Protein AF-A0A2H9LQQ3-F1 (afdb_monomer)

Mean predicted aligned error: 17.39 Å

Nearest PDB structures (foldseek):
  4tzh-assembly2_B  TM=8.386E-01  e=1.097E-04  Leptospira interrogans
  4u06-assembly1_A  TM=8.657E-01  e=8.707E-05  Leptospira interrogans serovar Copenhageni str. Fiocruz L1-130
  7shl-assembly1_L  TM=8.773E-01  e=2.461E-04  Xenopus laevis
  4u08-assembly2_B  TM=7.345E-01  e=8.707E-05  Leptospira interrogans serovar Copenhageni str. Fiocruz L1-130
  4u09-assembly1_A  TM=7.585E-01  e=3.284E-04  Leptospira interrogans serovar Copenhageni str. Fiocruz L1-130

Radius of gyration: 26.23 Å; Cα contacts (8 Å, |Δi|>4): 330; chains: 1; bounding box: 58×34×71 Å

Foldseek 3Di:
DWDKDDLDQQWIWIQDPVLWIFTGGRPDTPDIGNCQPVVLVPPDDDPVVVVPPPDDDRDDPVNVVVVSVLVNCCLPPVDPGSRPLVCLQSSLVSNLVPDDSSVVSNVVSQCVVAPPHDDPVVLVVLVVVVVVLVPDDLVVLPPAAEDANAPNQDCDDDPSVLSNLNHAEYHHAQHAHQADDPSVQSNVNHAYEEPHQYQHADDDPCLQVGNHLAYEHANYNYDPVCVPDCSPVPSPPRYPDHDD

Secondary structure (DSSP, 8-state):
--EEEEEETTEEEEE-TTS-EEEEETTEEEEEESSTTTTTS-TT--HHHHTT-S--PPPPHHHHHHHHHHHHHHHHH----SS-HHHHHHHHHHHTTS-HHHHHHHHHHHHHHHGGG--HHHHHHHHHHHHHHHHS-GGGGTT--EEE-TTS--SS--GGGGG-TT--EEE--S----S--GGGGG-TT--EEE-TTS------GGGGG---SEEE-TT----THHHHSTTTTTTTTT------

Sequence (244 aa):
MGLEFRISDNFKLKLAANNEIHIYAGDRIFRQDKYLLKSVQTDKMNRQALDKSSEMNALTEKEFLEYCSNFKKWYENDDNTQLHKNIRFQLLKELSKYGSHARERFEEEMAVRLGPEYEPAMDYSKNKVLLELLELPDASFAGIKEINLSFMNLSEIPEQIYKLKDLEILKLYNNNLEEIPEKIFELKNLRVLDLGRNKIREIPEIFKNNKLSIVNLEGNPLRLKYFRTKYLKKKSESLKYCSL

Solvent-accessible surface area (backbone atoms only — not comparable to full-atom values): 14165 Å² total; per-residue (Å²): 132,54,58,74,50,76,70,49,99,41,31,35,39,33,39,41,86,86,54,29,40,34,35,29,41,54,96,40,79,74,45,73,40,71,50,63,82,60,60,52,80,42,99,80,66,64,71,78,58,62,78,67,50,95,79,71,79,78,78,51,70,67,60,52,52,54,50,51,50,46,54,40,45,35,74,74,67,71,48,90,52,77,66,48,69,77,54,56,53,58,48,27,58,58,32,32,79,78,41,68,69,37,32,52,52,34,53,48,55,48,45,68,79,40,51,102,77,61,54,69,73,41,51,59,52,46,52,47,54,51,51,51,56,72,70,53,58,81,78,72,37,65,78,44,38,70,49,80,56,49,60,60,66,35,62,66,82,63,73,65,64,68,63,25,62,50,25,30,34,42,34,37,32,44,24,48,26,51,61,68,64,74,62,66,72,69,29,81,48,34,31,35,42,30,44,21,40,22,50,28,37,61,81,57,76,69,63,80,74,54,78,55,71,31,60,40,60,31,70,33,68,53,50,70,71,55,78,76,41,67,81,66,65,76,59,64,90,57,45,77,72,70,76,132

pLDDT: mean 72.84, std 17.06, range [28.75, 94.69]

Structure (mmCIF, N/CA/C/O backbone):
data_AF-A0A2H9LQQ3-F1
#
_entry.id   AF-A0A2H9LQQ3-F1
#
loop_
_atom_site.group_PDB
_atom_site.id
_atom_site.type_symbol
_atom_site.label_atom_id
_atom_site.label_alt_id
_atom_site.label_comp_id
_atom_site.label_asym_id
_atom_site.label_entity_id
_atom_site.label_seq_id
_atom_site.pdbx_PDB_ins_code
_atom_site.Cartn_x
_atom_site.Cartn_y
_atom_site.Cartn_z
_atom_site.occupancy
_atom_site.B_iso_or_equiv
_atom_site.auth_seq_id
_atom_site.auth_comp_id
_atom_site.auth_asym_id
_atom_site.auth_atom_id
_atom_site.pdbx_PDB_model_num
ATOM 1 N N . MET A 1 1 ? 25.857 -4.898 -39.201 1.00 52.91 1 MET A N 1
ATOM 2 C CA . MET A 1 1 ? 26.088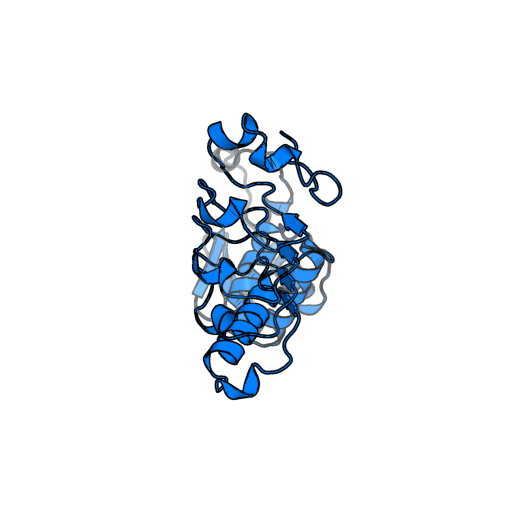 -5.123 -37.756 1.00 52.91 1 MET A CA 1
ATOM 3 C C . MET A 1 1 ? 25.527 -3.927 -37.019 1.00 52.91 1 MET A C 1
ATOM 5 O O . MET A 1 1 ? 25.738 -2.820 -37.485 1.00 52.91 1 MET A O 1
ATOM 9 N N . GLY A 1 2 ? 24.742 -4.149 -35.968 1.00 68.75 2 GLY A N 1
ATOM 10 C CA . GLY A 1 2 ? 24.191 -3.055 -35.166 1.00 68.75 2 GLY A CA 1
ATOM 11 C C . GLY A 1 2 ? 25.190 -2.589 -34.110 1.00 68.75 2 GLY A C 1
ATOM 12 O O . GLY A 1 2 ? 25.940 -3.421 -33.599 1.00 68.75 2 GLY A O 1
ATOM 13 N N . LEU A 1 3 ? 25.195 -1.297 -33.791 1.00 86.06 3 LEU A N 1
ATOM 14 C CA . LEU A 1 3 ? 26.050 -0.731 -32.747 1.00 86.06 3 LEU A CA 1
ATOM 15 C C . LEU A 1 3 ? 25.446 -1.038 -31.368 1.00 86.06 3 LEU A C 1
ATOM 17 O O . LEU A 1 3 ? 24.255 -0.816 -31.168 1.00 86.06 3 LEU A O 1
ATOM 21 N N . GLU A 1 4 ? 26.234 -1.557 -30.425 1.00 91.06 4 GLU A N 1
ATOM 22 C CA . GLU A 1 4 ? 25.803 -1.839 -29.046 1.00 91.06 4 GLU A CA 1
ATOM 23 C C . GLU A 1 4 ? 26.563 -0.941 -28.065 1.00 91.06 4 GLU A C 1
ATOM 25 O O . GLU A 1 4 ? 27.776 -0.773 -28.179 1.00 91.06 4 GLU A O 1
ATOM 30 N N . PHE A 1 5 ? 25.851 -0.392 -27.083 1.00 91.50 5 PHE A N 1
ATOM 31 C CA . PHE A 1 5 ? 26.413 0.385 -25.988 1.00 91.50 5 PHE A CA 1
ATOM 32 C C . PHE A 1 5 ? 25.937 -0.187 -24.653 1.00 91.50 5 PHE A C 1
ATOM 34 O O . PHE A 1 5 ? 24.735 -0.240 -24.378 1.00 91.50 5 PHE A O 1
ATOM 41 N N . ARG A 1 6 ? 26.879 -0.614 -23.809 1.00 92.25 6 ARG A N 1
ATOM 42 C CA . ARG A 1 6 ? 26.588 -1.196 -22.495 1.00 92.25 6 ARG A CA 1
ATOM 43 C C . ARG A 1 6 ? 26.741 -0.145 -21.397 1.00 92.25 6 ARG A C 1
ATOM 45 O O . ARG A 1 6 ? 27.770 0.519 -21.317 1.00 92.25 6 ARG A O 1
ATOM 52 N N . ILE A 1 7 ? 25.713 -0.016 -20.563 1.00 89.44 7 ILE A N 1
ATOM 53 C CA . ILE A 1 7 ? 25.680 0.897 -19.413 1.00 89.44 7 ILE A CA 1
ATOM 54 C C . ILE A 1 7 ? 26.011 0.133 -18.130 1.00 89.44 7 ILE A C 1
ATOM 56 O O . ILE A 1 7 ? 26.823 0.594 -17.338 1.00 89.44 7 ILE A O 1
ATOM 60 N N . SER A 1 8 ? 25.433 -1.054 -17.956 1.00 89.06 8 SER A N 1
ATOM 61 C CA . SER A 1 8 ? 25.770 -2.005 -16.892 1.00 89.06 8 SER A CA 1
ATOM 62 C C . SER A 1 8 ? 25.622 -3.438 -17.406 1.00 89.06 8 SER A C 1
ATOM 64 O O . SER A 1 8 ? 25.198 -3.647 -18.546 1.00 89.06 8 SER A O 1
ATOM 66 N N . ASP A 1 9 ? 25.933 -4.437 -16.580 1.00 88.81 9 ASP A N 1
ATOM 67 C CA . ASP A 1 9 ? 25.782 -5.850 -16.961 1.00 88.81 9 ASP A CA 1
ATOM 68 C C . ASP A 1 9 ? 24.362 -6.199 -17.412 1.00 88.81 9 ASP A C 1
ATOM 70 O O . ASP A 1 9 ? 24.183 -6.987 -18.338 1.00 88.81 9 ASP A O 1
ATOM 74 N N . ASN A 1 10 ? 23.363 -5.540 -16.821 1.00 92.06 10 ASN A N 1
ATOM 75 C CA . ASN A 1 10 ? 21.949 -5.777 -17.090 1.00 92.06 10 ASN A CA 1
ATOM 76 C C . ASN A 1 10 ? 21.271 -4.617 -17.829 1.00 92.06 10 ASN A C 1
ATOM 78 O O . ASN A 1 10 ? 20.049 -4.614 -17.947 1.00 92.06 10 ASN A O 1
ATOM 82 N N . PHE A 1 11 ? 22.017 -3.627 -18.324 1.00 92.94 11 PHE A N 1
ATOM 83 C CA . PHE A 1 11 ? 21.444 -2.482 -19.029 1.00 92.94 11 PHE A CA 1
ATOM 84 C C . PHE A 1 11 ? 22.283 -2.103 -20.248 1.00 92.94 11 PHE A C 1
ATOM 86 O O . PHE A 1 11 ? 23.434 -1.675 -20.130 1.00 92.94 11 PHE A O 1
ATOM 93 N N . LYS A 1 12 ? 21.695 -2.230 -21.441 1.00 93.94 12 LYS A N 1
ATOM 94 C CA . LYS A 1 12 ? 22.357 -1.879 -22.701 1.00 93.94 12 LYS A CA 1
ATOM 95 C C . LYS A 1 12 ? 21.387 -1.370 -23.758 1.00 93.94 12 LYS A C 1
ATOM 97 O O . LYS A 1 12 ? 20.193 -1.669 -23.725 1.00 93.94 12 LYS A O 1
ATOM 102 N N . LEU A 1 13 ? 21.924 -0.624 -24.716 1.00 91.81 13 LEU A N 1
ATOM 103 C CA . LEU A 1 13 ? 21.210 -0.127 -25.883 1.00 91.81 13 LEU A CA 1
ATOM 104 C C . LEU A 1 13 ? 21.854 -0.663 -27.156 1.00 91.81 13 LEU A C 1
ATOM 106 O O . LEU A 1 13 ? 23.069 -0.842 -27.221 1.00 91.81 13 LEU A O 1
ATOM 110 N N . LYS A 1 14 ? 21.044 -0.893 -28.187 1.00 91.25 14 LYS A N 1
ATOM 111 C CA . LYS A 1 14 ? 21.512 -1.351 -29.493 1.00 91.25 14 LYS A CA 1
ATOM 112 C C . LYS A 1 14 ? 20.812 -0.601 -30.618 1.00 91.25 14 LYS A C 1
ATOM 114 O O . LYS A 1 14 ? 19.587 -0.533 -30.628 1.00 91.25 14 LYS A O 1
ATOM 119 N N . LEU A 1 15 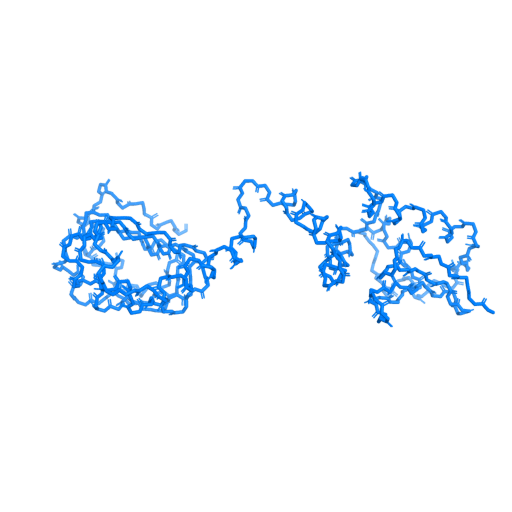? 21.580 -0.088 -31.574 1.00 88.44 15 LEU A N 1
ATOM 120 C CA . LEU A 1 15 ? 21.077 0.423 -32.845 1.00 88.44 15 LEU A CA 1
ATOM 121 C C . LEU A 1 15 ? 21.016 -0.733 -33.844 1.00 88.44 15 LEU A C 1
ATOM 123 O O . LEU A 1 15 ? 22.046 -1.280 -34.244 1.00 88.44 15 LEU A O 1
ATOM 127 N N . ALA A 1 16 ? 19.809 -1.146 -34.211 1.00 85.88 16 ALA A N 1
ATOM 128 C CA . ALA A 1 16 ? 19.582 -2.204 -35.184 1.00 85.88 16 ALA A CA 1
ATOM 129 C C . ALA A 1 16 ? 19.797 -1.707 -36.626 1.00 85.88 16 ALA A C 1
ATOM 131 O O . ALA A 1 16 ? 19.773 -0.513 -36.914 1.00 85.88 16 ALA A O 1
ATOM 132 N N . ALA A 1 17 ? 20.002 -2.641 -37.561 1.00 81.75 17 ALA A N 1
ATOM 133 C CA . ALA A 1 17 ? 20.296 -2.320 -38.964 1.00 81.75 17 ALA A CA 1
ATOM 134 C C . ALA A 1 17 ? 19.141 -1.600 -39.692 1.00 81.75 17 ALA A C 1
ATOM 136 O O . ALA A 1 17 ? 19.365 -0.928 -40.691 1.00 81.75 17 ALA A O 1
ATOM 137 N N . ASN A 1 18 ? 17.915 -1.718 -39.180 1.00 80.38 18 ASN A N 1
ATOM 138 C CA . ASN A 1 18 ? 16.721 -1.008 -39.648 1.00 80.38 18 ASN A CA 1
ATOM 139 C C . ASN A 1 18 ? 16.563 0.394 -39.017 1.00 80.38 18 ASN A C 1
ATOM 141 O O . ASN A 1 18 ? 15.508 1.017 -39.164 1.00 80.38 18 ASN A O 1
ATOM 145 N N . ASN A 1 19 ? 17.604 0.885 -38.333 1.00 78.00 19 ASN A N 1
ATOM 146 C CA . ASN A 1 19 ? 17.641 2.164 -37.629 1.00 78.00 19 ASN A CA 1
ATOM 147 C C . ASN A 1 19 ? 16.682 2.248 -36.421 1.00 78.00 19 ASN A C 1
ATOM 149 O O . ASN A 1 19 ? 16.280 3.340 -36.021 1.00 78.00 19 ASN A O 1
ATOM 153 N N . GLU A 1 20 ? 16.303 1.107 -35.838 1.00 82.50 20 GLU A N 1
ATOM 154 C CA . GLU A 1 20 ? 15.562 1.057 -34.574 1.00 82.50 20 GLU A CA 1
ATOM 155 C C . GLU A 1 20 ? 16.501 1.016 -33.369 1.00 82.50 20 GLU A C 1
ATOM 157 O O . GLU A 1 20 ? 17.538 0.349 -33.385 1.00 82.50 20 GLU A O 1
ATOM 162 N N . ILE A 1 21 ? 16.116 1.710 -32.296 1.00 85.62 21 ILE A N 1
ATOM 163 C CA . ILE A 1 21 ? 16.838 1.677 -31.024 1.00 85.62 21 ILE A CA 1
ATOM 164 C C . ILE A 1 21 ? 16.176 0.653 -30.120 1.00 85.62 21 ILE A C 1
ATOM 166 O O . ILE A 1 21 ? 14.992 0.768 -29.805 1.00 85.62 21 ILE A O 1
ATOM 170 N N . HIS A 1 22 ? 16.948 -0.334 -29.683 1.00 89.38 22 HIS A N 1
ATOM 171 C CA . HIS A 1 22 ? 16.520 -1.365 -28.750 1.00 89.38 22 HIS A CA 1
ATOM 172 C C . HIS A 1 22 ? 17.147 -1.099 -27.382 1.00 89.38 22 HIS A C 1
ATOM 174 O O . HIS A 1 22 ? 18.363 -0.955 -27.268 1.00 89.38 22 HIS A O 1
ATOM 180 N N . ILE A 1 23 ? 16.323 -1.072 -26.342 1.00 89.25 23 ILE A N 1
ATOM 181 C CA . ILE A 1 23 ? 16.725 -0.974 -24.941 1.00 89.25 23 ILE A CA 1
ATOM 182 C C . ILE A 1 23 ? 16.551 -2.345 -24.305 1.00 89.25 23 ILE A C 1
ATOM 184 O O . ILE A 1 23 ? 15.469 -2.929 -24.392 1.00 89.25 23 ILE A O 1
ATOM 188 N N . TYR A 1 24 ? 17.588 -2.830 -23.633 1.00 91.94 24 TYR A N 1
ATOM 189 C CA . TYR A 1 24 ? 17.589 -4.113 -22.943 1.00 91.94 24 TYR A CA 1
ATOM 190 C C . TYR A 1 24 ? 17.647 -3.933 -21.427 1.00 91.94 24 TYR A C 1
ATOM 192 O O . TYR A 1 24 ? 18.409 -3.103 -20.929 1.00 91.94 24 TYR A O 1
ATOM 200 N N . ALA A 1 25 ? 16.871 -4.757 -20.723 1.00 90.69 25 ALA A N 1
ATOM 201 C CA . ALA A 1 25 ? 16.949 -4.963 -19.281 1.00 90.69 25 ALA A CA 1
ATOM 202 C C . ALA A 1 25 ? 17.205 -6.459 -19.027 1.00 90.69 25 ALA A C 1
ATOM 204 O O . ALA A 1 25 ? 16.367 -7.304 -19.357 1.00 90.69 25 ALA A O 1
ATOM 205 N N . GLY A 1 26 ? 18.392 -6.784 -18.515 1.00 90.06 26 GLY A N 1
ATOM 206 C CA . GLY A 1 26 ? 18.962 -8.130 -18.590 1.00 90.06 26 GLY A CA 1
ATOM 207 C C . GLY A 1 26 ? 19.100 -8.580 -20.050 1.00 90.06 26 GLY A C 1
ATOM 208 O O . GLY A 1 26 ? 19.514 -7.808 -20.919 1.00 90.06 26 GLY A O 1
ATOM 209 N N . ASP A 1 27 ? 18.669 -9.808 -20.338 1.00 89.06 27 ASP A N 1
ATOM 210 C CA . ASP A 1 27 ? 18.704 -10.385 -21.691 1.00 89.06 27 ASP A CA 1
ATOM 211 C C . ASP A 1 27 ? 17.459 -10.076 -22.540 1.00 89.06 27 ASP A C 1
ATOM 213 O O . ASP A 1 27 ? 17.362 -10.489 -23.698 1.00 89.06 27 ASP A O 1
ATOM 217 N N . ARG A 1 28 ? 16.478 -9.352 -21.987 1.00 89.19 28 ARG A N 1
ATOM 218 C CA . ARG A 1 28 ? 15.199 -9.077 -22.656 1.00 89.19 28 ARG A CA 1
ATOM 219 C C . ARG A 1 28 ? 15.165 -7.677 -23.251 1.00 89.19 28 ARG A C 1
ATOM 221 O O . ARG A 1 28 ? 15.644 -6.720 -22.646 1.00 89.19 28 ARG A O 1
ATOM 228 N N . ILE A 1 29 ? 14.531 -7.551 -24.418 1.00 88.50 29 ILE A N 1
ATOM 229 C CA . ILE A 1 29 ? 14.198 -6.246 -24.999 1.00 88.50 29 ILE A CA 1
ATOM 230 C C . ILE A 1 29 ? 13.084 -5.634 -24.149 1.00 88.50 29 ILE A C 1
ATOM 232 O O . ILE A 1 29 ? 11.970 -6.148 -24.107 1.00 88.50 29 ILE A O 1
ATOM 236 N N . PHE A 1 30 ? 13.396 -4.532 -23.477 1.00 85.62 30 PHE A N 1
ATOM 237 C CA . PHE A 1 30 ? 12.432 -3.727 -22.736 1.00 85.62 30 PHE A CA 1
ATOM 238 C C . PHE A 1 30 ? 11.603 -2.853 -23.683 1.00 85.62 30 PHE A C 1
ATOM 240 O O . PHE A 1 30 ? 10.386 -2.742 -23.540 1.00 85.62 30 PHE A O 1
ATOM 247 N N . ARG A 1 31 ? 12.260 -2.226 -24.666 1.00 83.31 31 ARG A N 1
ATOM 248 C CA . ARG A 1 31 ? 11.603 -1.392 -25.676 1.00 83.31 31 ARG A CA 1
ATOM 249 C C . ARG A 1 31 ? 12.406 -1.374 -26.966 1.00 83.31 31 ARG A C 1
ATOM 251 O O . ARG A 1 31 ? 13.628 -1.319 -26.921 1.00 83.31 31 ARG A O 1
ATOM 258 N N . GLN A 1 32 ? 11.711 -1.351 -28.093 1.00 84.75 32 GLN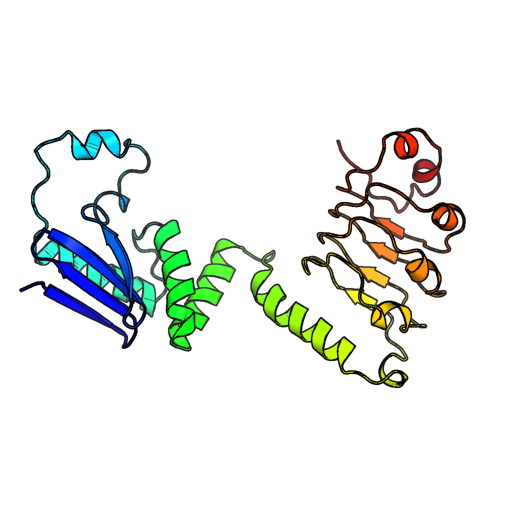 A N 1
ATOM 259 C CA . GLN A 1 32 ? 12.283 -1.072 -29.405 1.00 84.75 32 GLN A CA 1
ATOM 260 C C . GLN A 1 32 ? 11.466 0.037 -30.064 1.00 84.75 32 GLN A C 1
ATOM 262 O O . GLN A 1 32 ? 10.235 -0.014 -30.037 1.00 84.75 32 GLN A O 1
ATOM 267 N N . ASP A 1 33 ? 12.122 1.088 -30.546 1.00 74.75 33 ASP A N 1
ATOM 268 C CA . ASP A 1 33 ? 11.434 2.252 -31.105 1.00 74.75 33 ASP A CA 1
ATOM 269 C C . ASP A 1 33 ? 12.351 3.006 -32.079 1.00 74.75 33 ASP A C 1
ATOM 271 O O . ASP A 1 33 ? 13.502 3.323 -31.762 1.00 74.75 33 ASP A O 1
ATOM 275 N N . LYS A 1 34 ? 11.830 3.303 -33.271 1.00 70.06 34 LYS A N 1
ATOM 276 C CA . LYS A 1 34 ? 12.534 4.036 -34.332 1.00 70.06 34 LYS A CA 1
ATOM 277 C C . LYS A 1 34 ? 12.651 5.536 -34.043 1.00 70.06 34 LYS A C 1
ATOM 279 O O . LYS A 1 34 ? 13.548 6.197 -34.563 1.00 70.06 34 LYS A O 1
ATOM 284 N N . TYR A 1 35 ? 11.763 6.080 -33.208 1.00 63.62 35 TYR A N 1
ATOM 285 C CA . TYR A 1 35 ? 11.617 7.521 -32.965 1.00 63.62 35 TYR A CA 1
ATOM 286 C C . TYR A 1 35 ? 11.842 7.914 -31.509 1.00 63.62 35 TYR A C 1
ATOM 288 O O . TYR A 1 35 ? 11.519 9.039 -31.113 1.00 63.62 35 TYR A O 1
ATOM 296 N N . LEU A 1 36 ? 12.437 7.022 -30.712 1.00 63.38 36 LEU A N 1
ATOM 297 C CA . LEU A 1 36 ? 12.664 7.235 -29.284 1.00 63.38 36 LEU A CA 1
ATOM 298 C C . LEU A 1 36 ? 13.345 8.584 -28.990 1.00 63.38 36 LEU A C 1
ATOM 300 O O . LEU A 1 36 ? 12.968 9.276 -28.048 1.00 63.38 36 LEU A O 1
ATOM 304 N N . LEU A 1 37 ? 14.267 8.989 -29.867 1.00 55.28 37 LEU A N 1
ATOM 305 C CA . LEU A 1 37 ? 15.017 10.244 -29.821 1.00 55.28 37 LEU A CA 1
ATOM 306 C C . LEU A 1 37 ? 14.208 11.508 -30.137 1.00 55.28 37 LEU A C 1
ATOM 308 O O . LEU A 1 37 ? 14.460 12.555 -29.552 1.00 55.28 37 LEU A O 1
ATOM 312 N N . LYS A 1 38 ? 13.222 11.423 -31.036 1.00 54.12 38 LYS A N 1
ATOM 313 C CA . LYS A 1 38 ? 12.419 12.578 -31.483 1.00 54.12 38 LYS A CA 1
ATOM 314 C C . LYS A 1 38 ? 11.141 12.758 -30.657 1.00 54.12 38 LYS A C 1
ATOM 316 O O . LYS A 1 38 ? 10.653 13.877 -30.504 1.00 54.12 38 LYS A O 1
ATOM 321 N N . SER A 1 39 ? 10.645 11.675 -30.049 1.00 47.34 39 SER A N 1
ATOM 322 C CA . SER A 1 39 ? 9.488 11.693 -29.134 1.00 47.34 39 SER A CA 1
ATOM 323 C C . SER A 1 39 ? 9.745 12.430 -27.813 1.00 47.34 39 SER A C 1
ATOM 325 O O . SER A 1 39 ? 8.807 12.844 -27.143 1.00 47.34 39 SER A O 1
ATOM 327 N N . VAL A 1 40 ? 11.014 12.634 -27.456 1.00 45.75 40 VAL A N 1
ATOM 328 C CA . VAL A 1 40 ? 11.440 13.402 -26.279 1.00 45.75 40 VAL A CA 1
ATOM 329 C C . VAL A 1 40 ? 11.206 14.914 -26.441 1.00 45.75 40 VAL A C 1
ATOM 331 O O . VAL A 1 40 ? 10.988 15.600 -25.449 1.00 45.75 40 VAL A O 1
ATOM 334 N N . GLN A 1 41 ? 11.214 15.442 -27.671 1.00 42.47 41 GLN A N 1
ATOM 335 C CA . GLN A 1 41 ? 11.059 16.881 -27.938 1.00 42.47 41 GLN A CA 1
ATOM 336 C C . GLN A 1 41 ? 9.622 17.311 -28.273 1.00 42.47 41 GLN A C 1
ATOM 338 O O . GLN A 1 41 ? 9.361 18.500 -28.436 1.00 42.47 41 GLN A O 1
ATOM 343 N N . THR A 1 42 ? 8.674 16.380 -28.413 1.00 41.03 42 THR A N 1
ATOM 344 C CA . THR A 1 42 ? 7.368 16.672 -29.024 1.00 41.03 42 THR A CA 1
ATOM 345 C C . THR A 1 42 ? 6.191 16.177 -28.185 1.00 41.03 42 THR A C 1
ATOM 347 O O . THR A 1 42 ? 5.477 15.258 -28.568 1.00 41.03 42 THR A O 1
ATOM 350 N N . ASP A 1 43 ? 5.878 16.893 -27.103 1.00 44.62 43 ASP A N 1
ATOM 351 C CA . ASP A 1 43 ? 4.608 16.755 -26.359 1.00 44.62 43 ASP A CA 1
ATOM 352 C C . ASP A 1 43 ? 3.353 17.168 -27.174 1.00 44.62 43 ASP A C 1
ATOM 354 O O . ASP A 1 43 ? 2.262 17.301 -26.623 1.00 44.62 43 ASP A O 1
ATOM 358 N N . LYS A 1 44 ? 3.459 17.405 -28.493 1.00 42.94 44 LYS A N 1
ATOM 359 C CA . LYS A 1 44 ? 2.364 17.987 -29.295 1.00 42.94 44 LYS A CA 1
ATOM 360 C C . LYS A 1 44 ? 2.093 17.396 -30.681 1.00 42.94 44 LYS A C 1
ATOM 362 O O . LYS A 1 44 ? 1.181 17.890 -31.337 1.00 42.94 44 LYS A O 1
ATOM 367 N N . MET A 1 45 ? 2.786 16.355 -31.153 1.00 43.78 45 MET A N 1
ATOM 368 C CA . MET A 1 45 ? 2.473 15.787 -32.478 1.00 43.78 45 MET A CA 1
ATOM 369 C C . MET A 1 45 ? 1.933 14.359 -32.416 1.00 43.78 45 MET A C 1
ATOM 371 O O . MET A 1 45 ? 2.539 13.447 -31.860 1.00 43.78 45 MET A O 1
ATOM 375 N N . ASN A 1 46 ? 0.763 14.186 -33.030 1.00 49.88 46 ASN A N 1
ATOM 376 C CA . ASN A 1 46 ? 0.080 12.916 -33.237 1.00 49.88 46 ASN A CA 1
ATOM 377 C C . ASN A 1 46 ? 1.021 11.916 -33.931 1.00 49.88 46 ASN A C 1
ATOM 379 O O . ASN A 1 46 ? 1.505 12.190 -35.028 1.00 49.88 46 ASN A O 1
ATOM 383 N N . ARG A 1 47 ? 1.245 10.736 -33.334 1.00 48.97 47 ARG A N 1
ATOM 384 C CA . ARG A 1 47 ? 2.145 9.693 -33.878 1.00 48.97 47 ARG A CA 1
ATOM 385 C C . ARG A 1 47 ? 1.812 9.292 -35.324 1.00 48.97 47 ARG A C 1
ATOM 387 O O . ARG A 1 47 ? 2.715 9.011 -36.097 1.00 48.97 47 ARG A O 1
ATOM 394 N N . GLN A 1 48 ? 0.538 9.366 -35.716 1.00 48.50 48 GLN A N 1
ATOM 395 C CA . GLN A 1 48 ? 0.076 9.101 -37.087 1.00 48.50 48 GLN A CA 1
ATOM 396 C C . GLN A 1 48 ? 0.532 10.136 -38.134 1.00 48.50 48 GLN A C 1
ATOM 398 O O . GLN A 1 48 ? 0.477 9.847 -39.327 1.00 48.50 48 GLN A O 1
ATOM 403 N N . ALA A 1 49 ? 0.959 11.335 -37.721 1.00 49.03 49 ALA A N 1
ATOM 404 C CA . ALA A 1 49 ? 1.518 12.344 -38.623 1.00 49.03 49 ALA A CA 1
ATOM 405 C C . ALA A 1 49 ? 3.011 12.098 -38.912 1.00 49.03 49 ALA A C 1
ATOM 407 O O . ALA A 1 49 ? 3.467 12.397 -40.012 1.00 49.03 49 ALA A O 1
ATOM 408 N N . LEU A 1 50 ? 3.745 11.498 -37.962 1.00 50.94 50 LEU A N 1
ATOM 409 C CA . LEU A 1 50 ? 5.173 11.177 -38.102 1.00 50.94 50 LEU A CA 1
ATOM 410 C C . LEU A 1 50 ? 5.429 10.052 -39.118 1.00 50.94 50 LEU A C 1
ATOM 412 O O . LEU A 1 50 ? 6.402 10.113 -39.862 1.00 50.94 50 LEU A O 1
ATOM 416 N N . ASP A 1 51 ? 4.539 9.057 -39.182 1.00 48.00 51 ASP A N 1
ATOM 417 C CA . ASP A 1 51 ? 4.642 7.945 -40.142 1.00 48.00 51 ASP A CA 1
ATOM 418 C C . ASP A 1 51 ? 4.322 8.364 -41.589 1.00 48.00 51 ASP A C 1
ATOM 420 O O . ASP A 1 51 ? 4.701 7.673 -42.533 1.00 48.00 51 ASP A O 1
ATOM 424 N N . LYS A 1 52 ? 3.628 9.496 -41.785 1.00 49.41 52 LYS A N 1
ATOM 425 C CA . LYS A 1 52 ? 3.243 10.002 -43.115 1.00 49.41 52 LYS A CA 1
ATOM 426 C C . LYS A 1 52 ? 4.255 10.973 -43.723 1.00 49.41 52 LYS A C 1
ATOM 428 O O . LYS A 1 52 ? 4.193 11.211 -44.926 1.00 49.41 52 LYS A O 1
ATOM 433 N N . SER A 1 53 ? 5.178 11.532 -42.936 1.00 47.66 53 SER A N 1
ATOM 434 C CA . SER A 1 53 ? 6.256 12.368 -43.469 1.00 47.66 53 SER A CA 1
ATOM 435 C C . SER A 1 53 ? 7.406 11.481 -43.944 1.00 47.66 53 SER A C 1
ATOM 437 O O . SER A 1 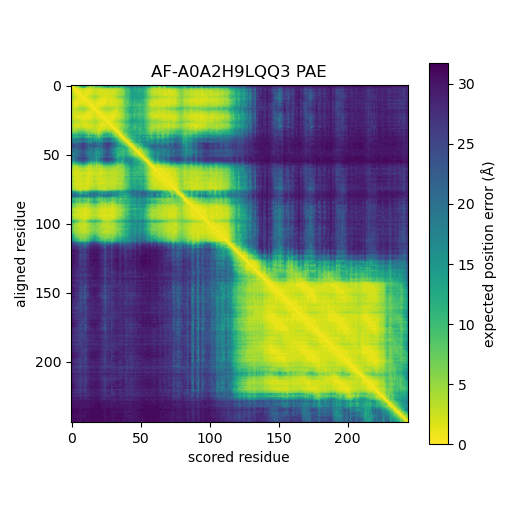53 ? 8.182 10.964 -43.142 1.00 47.66 53 SER A O 1
ATOM 439 N N . SER A 1 54 ? 7.543 11.332 -45.256 1.00 45.59 54 SER A N 1
ATOM 440 C CA . SER A 1 54 ? 8.623 10.618 -45.954 1.00 45.59 54 SER A CA 1
ATOM 441 C C . SER A 1 54 ? 10.029 11.225 -45.775 1.00 45.59 54 SER A C 1
ATOM 443 O O . SER A 1 54 ? 10.961 10.823 -46.462 1.00 45.59 54 SER A O 1
ATOM 445 N N . GLU A 1 55 ? 10.215 12.164 -44.848 1.00 47.50 55 GLU A N 1
ATOM 446 C CA . GLU A 1 55 ? 11.454 12.921 -44.642 1.00 47.50 55 GLU A CA 1
ATOM 447 C C . GLU A 1 55 ? 11.977 12.768 -43.214 1.00 47.50 55 GLU A C 1
ATOM 449 O O . GLU A 1 55 ? 12.155 13.736 -42.475 1.00 47.50 55 GLU A O 1
ATOM 454 N N . MET A 1 56 ? 12.225 11.534 -42.780 1.00 51.78 56 MET A N 1
ATOM 455 C CA . MET A 1 56 ? 12.856 11.322 -41.483 1.00 51.78 56 MET A CA 1
ATOM 456 C C . MET A 1 56 ? 14.195 10.609 -41.659 1.00 51.78 56 MET A C 1
ATOM 458 O O . MET A 1 56 ? 14.255 9.384 -41.716 1.00 51.78 56 MET A O 1
ATOM 462 N N . ASN A 1 57 ? 15.261 11.415 -41.767 1.00 59.34 57 ASN A N 1
ATOM 463 C CA . ASN A 1 57 ? 16.648 10.964 -41.919 1.00 59.34 57 ASN A CA 1
ATOM 464 C C . ASN A 1 57 ? 17.006 9.884 -40.884 1.00 59.34 57 ASN A C 1
ATOM 466 O O . ASN A 1 57 ? 16.618 9.991 -39.713 1.00 59.34 57 ASN A O 1
ATOM 470 N N . ALA A 1 58 ? 17.733 8.857 -41.341 1.00 65.19 58 ALA A N 1
ATOM 471 C CA . ALA A 1 58 ? 18.288 7.806 -40.495 1.00 65.19 58 ALA A CA 1
ATOM 472 C C . ALA A 1 58 ? 19.184 8.411 -39.407 1.00 65.19 58 ALA A C 1
ATOM 474 O O . ALA A 1 58 ? 19.777 9.472 -39.595 1.00 65.19 58 ALA A O 1
ATOM 475 N N . LEU A 1 59 ? 19.253 7.738 -38.263 1.00 69.56 59 LEU A N 1
ATOM 476 C CA . LEU A 1 59 ? 19.982 8.235 -37.115 1.00 69.56 59 LEU A CA 1
ATOM 477 C C . LEU A 1 59 ? 21.477 8.039 -37.354 1.00 69.56 59 LEU A C 1
ATOM 479 O O . LEU A 1 59 ? 21.913 6.943 -37.707 1.00 69.56 59 LEU A O 1
ATOM 483 N N . THR A 1 60 ? 22.270 9.082 -37.156 1.00 78.56 60 THR A N 1
ATOM 484 C CA . THR A 1 60 ? 23.721 8.951 -37.251 1.00 78.56 60 THR A CA 1
ATOM 485 C C . THR A 1 60 ? 24.273 8.214 -36.031 1.00 78.56 60 THR A C 1
ATOM 487 O O . THR A 1 60 ? 23.717 8.252 -34.932 1.00 78.56 60 THR A O 1
ATOM 490 N N . GLU A 1 61 ? 25.420 7.562 -36.209 1.00 79.31 61 GLU A N 1
ATOM 491 C CA . GLU A 1 61 ? 26.132 6.885 -35.120 1.00 79.31 61 GLU A CA 1
ATOM 492 C C . GLU A 1 61 ? 26.465 7.845 -33.966 1.00 79.31 61 GLU A C 1
ATOM 494 O O . GLU A 1 61 ? 26.322 7.506 -32.791 1.00 79.31 61 GLU A O 1
ATOM 499 N N . LYS A 1 62 ? 26.839 9.082 -34.309 1.00 81.38 62 LYS A N 1
ATOM 500 C CA . LYS A 1 62 ? 27.136 10.144 -33.348 1.00 81.38 62 LYS A CA 1
ATOM 501 C C . LYS A 1 62 ? 25.919 10.483 -32.481 1.00 81.38 62 LYS A C 1
ATOM 503 O O . LYS A 1 62 ? 26.051 10.545 -31.262 1.00 81.38 62 LYS A O 1
ATOM 508 N N . GLU A 1 63 ? 24.745 10.648 -33.092 1.00 77.62 63 GLU A N 1
ATOM 509 C CA . GLU A 1 63 ? 23.490 10.908 -32.371 1.00 77.62 63 GLU A CA 1
ATOM 510 C C . GLU A 1 63 ? 23.106 9.731 -31.461 1.00 77.62 63 GLU A C 1
ATOM 512 O O . GLU A 1 63 ? 22.658 9.936 -30.332 1.00 77.62 63 GLU A O 1
ATOM 517 N N . PHE A 1 64 ? 23.324 8.491 -31.912 1.00 82.12 64 PHE A N 1
ATOM 518 C CA . PHE A 1 64 ? 23.087 7.303 -31.087 1.00 82.12 64 PHE A CA 1
ATOM 519 C C . PHE A 1 64 ? 24.008 7.247 -29.859 1.00 82.12 64 PHE A C 1
ATOM 521 O O . PHE A 1 64 ? 23.554 6.945 -28.754 1.00 82.12 64 PHE A O 1
ATOM 528 N N . LEU A 1 65 ? 25.299 7.537 -30.023 1.00 83.25 65 LEU A N 1
ATOM 529 C CA . LEU A 1 65 ? 26.260 7.512 -28.918 1.00 83.25 65 LEU A CA 1
ATOM 530 C C . LEU A 1 65 ? 25.996 8.624 -27.897 1.00 83.25 65 LEU A C 1
ATOM 532 O O . LEU A 1 65 ? 26.065 8.379 -26.691 1.00 83.25 65 LEU A O 1
ATOM 536 N N . GLU A 1 66 ? 25.637 9.822 -28.358 1.00 79.75 66 GLU A N 1
ATOM 537 C CA . GLU A 1 66 ? 25.231 10.926 -27.483 1.00 79.75 66 GLU A CA 1
ATOM 538 C C . GLU A 1 66 ? 24.001 10.546 -26.645 1.00 79.75 66 GLU A C 1
ATOM 540 O O . GLU A 1 66 ? 23.951 10.781 -25.435 1.00 79.75 66 GLU A O 1
ATOM 545 N N . TYR A 1 67 ? 23.051 9.840 -27.254 1.00 78.44 67 TYR A N 1
ATOM 546 C CA . TYR A 1 67 ? 21.882 9.314 -26.560 1.00 78.44 67 TYR A CA 1
ATOM 547 C C . TYR A 1 67 ? 22.219 8.275 -25.492 1.00 78.44 67 TYR A C 1
ATOM 549 O O . TYR A 1 67 ? 21.706 8.331 -24.371 1.00 78.44 67 TYR A O 1
ATOM 557 N N . CYS A 1 68 ? 23.104 7.338 -25.821 1.00 84.00 68 CYS A N 1
ATOM 558 C CA . CYS A 1 68 ? 23.564 6.328 -24.877 1.00 84.00 68 CYS A CA 1
ATOM 559 C C . CYS A 1 68 ? 24.306 6.964 -23.694 1.00 84.00 68 CYS A C 1
ATOM 561 O O . CYS A 1 68 ? 24.108 6.553 -22.552 1.00 84.00 68 CYS A O 1
ATOM 563 N N . SER A 1 69 ? 25.097 8.011 -23.951 1.00 82.81 69 SER A N 1
ATOM 564 C CA . SER A 1 69 ? 25.764 8.802 -22.913 1.00 82.81 69 SER A CA 1
ATOM 565 C C . SER A 1 69 ? 24.758 9.466 -21.966 1.00 82.81 69 SER A C 1
ATOM 567 O O . SER A 1 69 ? 24.929 9.411 -20.750 1.00 82.81 69 SER A O 1
ATOM 569 N N . ASN A 1 70 ? 23.654 10.005 -22.492 1.00 78.00 70 ASN A N 1
ATOM 570 C CA . ASN A 1 70 ? 22.582 10.569 -21.666 1.00 78.00 70 ASN A CA 1
ATOM 571 C C . ASN A 1 70 ? 21.899 9.505 -20.793 1.00 78.00 70 ASN A C 1
ATOM 573 O O . ASN A 1 70 ? 21.684 9.732 -19.605 1.00 78.00 70 ASN A O 1
ATOM 577 N N . PHE A 1 71 ? 21.612 8.324 -21.345 1.00 81.81 71 PHE A N 1
ATOM 578 C CA . PHE A 1 71 ? 21.081 7.204 -20.563 1.00 81.81 71 PHE A CA 1
ATOM 579 C C . PHE A 1 71 ? 22.037 6.739 -19.465 1.00 81.81 71 PHE A C 1
ATOM 581 O O . PHE A 1 71 ? 21.596 6.450 -18.354 1.00 81.81 71 PHE A O 1
ATOM 588 N N . LYS A 1 72 ? 23.336 6.684 -19.768 1.00 85.00 72 LYS A N 1
ATOM 589 C CA . LYS A 1 72 ? 24.369 6.329 -18.797 1.00 85.00 72 LYS A CA 1
ATOM 590 C C . LYS A 1 72 ? 24.416 7.342 -17.652 1.00 85.00 72 LYS A C 1
ATOM 592 O O . LYS A 1 72 ? 24.292 6.949 -16.500 1.00 85.00 72 LYS A O 1
ATOM 597 N N . LYS A 1 73 ? 24.481 8.640 -17.968 1.00 81.38 73 LYS A N 1
ATOM 598 C CA . LYS A 1 73 ? 24.472 9.723 -16.968 1.00 81.38 73 LYS A CA 1
ATOM 599 C C . LYS A 1 73 ? 23.233 9.693 -16.076 1.00 81.38 73 LYS A C 1
ATOM 601 O O . LYS A 1 73 ? 23.359 9.831 -14.865 1.00 81.38 73 LYS A O 1
ATOM 606 N N . TRP A 1 74 ? 22.054 9.479 -16.660 1.00 82.81 74 TRP A N 1
ATOM 607 C CA . TRP A 1 74 ? 20.808 9.331 -15.903 1.00 82.81 74 TRP A CA 1
ATOM 608 C C . TRP A 1 74 ? 20.839 8.130 -14.951 1.00 82.81 74 TRP A C 1
ATOM 610 O O . TRP A 1 74 ? 20.439 8.238 -13.790 1.00 82.81 74 TRP A O 1
ATOM 620 N N . TYR A 1 75 ? 21.313 6.984 -15.437 1.00 83.38 75 TYR A N 1
ATOM 621 C CA . TYR A 1 75 ? 21.383 5.761 -14.646 1.00 83.38 75 TYR A CA 1
ATOM 622 C C . TYR A 1 75 ? 22.405 5.869 -13.503 1.00 83.38 75 TYR A C 1
ATOM 624 O O . TYR A 1 75 ? 22.161 5.342 -12.419 1.00 83.38 75 TYR A O 1
ATOM 632 N N . GLU A 1 76 ? 23.514 6.578 -13.723 1.00 81.31 76 GLU A N 1
ATOM 633 C CA . GLU A 1 76 ? 24.607 6.714 -12.756 1.00 81.31 76 GLU A CA 1
ATOM 634 C C . GLU A 1 76 ? 24.407 7.851 -11.737 1.00 81.31 76 GLU A C 1
ATOM 636 O O . GLU A 1 76 ? 24.703 7.630 -10.571 1.00 81.31 76 GLU A O 1
ATOM 641 N N . ASN A 1 77 ? 23.913 9.035 -12.134 1.00 69.75 77 ASN A N 1
ATOM 642 C CA . ASN A 1 77 ? 24.045 10.266 -11.323 1.00 69.75 77 ASN A CA 1
ATOM 643 C C . ASN A 1 77 ? 22.766 11.124 -11.184 1.00 69.75 77 ASN A C 1
ATOM 645 O O . ASN A 1 77 ? 22.865 12.309 -10.886 1.00 69.75 77 ASN A O 1
ATOM 649 N N . ASP A 1 78 ? 21.579 10.575 -11.455 1.00 62.19 78 ASP A N 1
ATOM 650 C CA . ASP A 1 78 ? 20.287 11.294 -11.393 1.00 62.19 78 ASP A CA 1
ATOM 651 C C . ASP A 1 78 ? 20.215 12.632 -12.127 1.00 62.19 78 ASP A C 1
ATOM 653 O O . ASP A 1 78 ? 19.444 13.530 -11.789 1.00 62.19 78 ASP A O 1
ATOM 657 N N . ASP A 1 79 ? 21.016 12.767 -13.179 1.00 57.78 79 ASP A N 1
ATOM 658 C CA . ASP A 1 79 ? 20.982 13.977 -13.972 1.00 57.78 79 ASP A CA 1
ATOM 659 C C . ASP A 1 79 ? 19.629 14.038 -14.697 1.00 57.78 79 ASP A C 1
ATOM 661 O O . ASP A 1 79 ? 19.150 13.034 -15.250 1.00 57.78 79 ASP A O 1
ATOM 665 N N . ASN A 1 80 ? 18.992 15.212 -14.667 1.00 52.12 80 ASN A N 1
ATOM 666 C CA . ASN A 1 80 ? 17.630 15.476 -15.136 1.00 52.12 80 ASN A CA 1
ATOM 667 C C . ASN A 1 80 ? 17.587 15.524 -16.671 1.00 52.12 80 ASN A C 1
ATOM 669 O O . ASN A 1 80 ? 17.147 16.485 -17.304 1.00 52.12 80 ASN A O 1
ATOM 673 N N . THR A 1 81 ? 18.111 14.465 -17.273 1.00 55.06 81 THR A N 1
ATOM 674 C CA . THR A 1 81 ? 18.301 14.297 -18.698 1.00 55.06 81 THR A CA 1
ATOM 675 C C . THR A 1 81 ? 16.964 14.350 -19.416 1.00 55.06 81 THR A C 1
ATOM 677 O O . THR A 1 81 ? 15.900 14.058 -18.864 1.00 55.06 81 THR A O 1
ATOM 680 N N . GLN A 1 82 ? 17.028 14.678 -20.701 1.00 55.19 82 GLN A N 1
ATOM 681 C CA . GLN A 1 82 ? 15.880 14.784 -21.594 1.00 55.19 82 GLN A CA 1
ATOM 682 C C . GLN A 1 82 ? 15.114 13.454 -21.768 1.00 55.19 82 GLN A C 1
ATOM 684 O O . GLN A 1 82 ? 14.194 13.380 -22.567 1.00 55.19 82 GLN A O 1
ATOM 689 N N . LEU A 1 83 ? 15.428 12.369 -21.051 1.00 62.22 83 LEU A N 1
ATOM 690 C CA . LEU A 1 83 ? 14.690 11.123 -21.213 1.00 62.22 83 LEU A CA 1
ATOM 691 C C . LEU A 1 83 ? 13.223 11.301 -20.805 1.00 62.22 83 LEU A C 1
ATOM 693 O O . LEU A 1 83 ? 12.925 11.835 -19.746 1.00 62.22 83 LEU A O 1
ATOM 697 N N . HIS A 1 84 ? 12.258 10.849 -21.595 1.00 59.28 84 HIS A N 1
ATOM 698 C CA . HIS A 1 84 ? 10.859 11.044 -21.217 1.00 59.28 84 HIS A CA 1
ATOM 699 C C . HIS A 1 84 ? 10.546 10.319 -19.889 1.00 59.28 84 HIS A C 1
ATOM 701 O O . HIS A 1 84 ? 10.872 9.137 -19.730 1.00 59.28 84 HIS A O 1
ATOM 707 N N . LYS A 1 85 ? 9.891 10.998 -18.933 1.00 59.50 85 LYS A N 1
ATOM 708 C CA . LYS A 1 85 ? 9.608 10.465 -17.581 1.00 59.50 85 LYS A CA 1
ATOM 709 C C . LYS A 1 85 ? 8.931 9.085 -17.623 1.00 59.50 85 LYS A C 1
ATOM 711 O O . LYS A 1 85 ? 9.273 8.198 -16.846 1.00 59.50 85 LYS A O 1
ATOM 716 N N . ASN A 1 86 ? 8.029 8.848 -18.572 1.00 55.53 86 ASN A N 1
ATOM 717 C CA . ASN A 1 86 ? 7.353 7.547 -18.709 1.00 55.53 86 ASN A CA 1
ATOM 718 C C . ASN A 1 86 ? 8.294 6.376 -19.056 1.00 55.53 86 ASN A C 1
ATOM 720 O O . ASN A 1 86 ? 7.996 5.243 -18.693 1.00 55.53 86 ASN A O 1
ATOM 724 N N . ILE A 1 87 ? 9.422 6.634 -19.729 1.00 68.88 87 ILE A N 1
ATOM 725 C CA . ILE A 1 87 ? 10.417 5.601 -20.059 1.00 68.88 87 ILE A CA 1
ATOM 726 C C . ILE A 1 87 ? 11.315 5.334 -18.854 1.00 68.88 87 ILE A C 1
ATOM 728 O O . ILE A 1 87 ? 11.478 4.176 -18.483 1.00 68.88 87 ILE A O 1
ATOM 732 N N . ARG A 1 88 ? 11.835 6.400 -18.223 1.00 74.00 88 ARG A N 1
ATOM 733 C CA . ARG A 1 88 ? 12.744 6.327 -17.062 1.00 74.00 88 ARG A CA 1
ATOM 734 C C . ARG A 1 88 ? 12.224 5.378 -15.985 1.00 74.00 88 ARG A C 1
ATOM 736 O O . ARG A 1 88 ? 12.904 4.446 -15.578 1.00 74.00 88 ARG A O 1
ATOM 743 N N . PHE A 1 89 ? 10.974 5.588 -15.590 1.00 72.00 89 PHE A N 1
ATOM 744 C CA . PHE A 1 89 ? 10.347 4.862 -14.493 1.00 72.00 89 PHE A CA 1
ATOM 745 C C . PHE A 1 89 ? 10.151 3.376 -14.763 1.00 72.00 89 PHE A C 1
ATOM 747 O O . PHE A 1 89 ? 10.528 2.536 -13.954 1.00 72.00 89 PHE A O 1
ATOM 754 N N . GLN A 1 90 ? 9.540 3.053 -15.904 1.00 74.06 90 GLN A N 1
ATOM 755 C CA . GLN A 1 90 ? 9.254 1.667 -16.266 1.00 74.06 90 GLN A CA 1
ATOM 756 C C . GLN A 1 90 ? 10.552 0.895 -16.507 1.00 74.06 90 GLN A C 1
ATOM 758 O O . GLN A 1 90 ? 10.643 -0.279 -16.162 1.00 74.06 90 GLN A O 1
ATOM 763 N N . LEU A 1 91 ? 11.576 1.571 -17.033 1.00 82.62 91 LEU A N 1
ATOM 764 C CA . LEU A 1 91 ? 12.889 0.980 -17.225 1.00 82.62 91 LEU A CA 1
ATOM 765 C C . LEU A 1 91 ? 13.603 0.721 -15.891 1.00 82.62 91 LEU A C 1
ATOM 767 O O . LEU A 1 91 ? 14.082 -0.388 -15.691 1.00 82.62 91 LEU A O 1
ATOM 771 N N . LEU A 1 92 ? 13.626 1.684 -14.958 1.00 82.44 92 LEU A N 1
ATOM 772 C CA . LEU A 1 92 ? 14.179 1.472 -13.610 1.00 82.44 92 LEU A CA 1
ATOM 773 C C . LEU A 1 92 ? 13.444 0.355 -12.863 1.00 82.44 92 LEU A C 1
ATOM 775 O O . LEU A 1 92 ? 14.089 -0.503 -12.264 1.00 82.44 92 LEU A O 1
ATOM 779 N N . LYS A 1 93 ? 12.109 0.298 -12.967 1.00 81.12 93 LYS A N 1
ATOM 780 C CA . LYS A 1 93 ? 11.305 -0.790 -12.395 1.00 81.12 93 LYS A CA 1
ATOM 781 C C . LYS A 1 93 ? 11.761 -2.154 -12.910 1.00 81.12 93 LYS A C 1
ATOM 783 O O . LYS A 1 93 ? 11.915 -3.082 -12.121 1.00 81.12 93 LYS A O 1
ATOM 788 N N . GLU A 1 94 ? 11.985 -2.290 -14.214 1.00 84.94 94 GLU A N 1
ATOM 789 C CA . GLU A 1 94 ? 12.440 -3.556 -14.791 1.00 84.94 94 GLU A CA 1
ATOM 790 C C . GLU A 1 94 ? 13.900 -3.869 -14.438 1.00 84.94 94 GLU A C 1
ATOM 792 O O . GLU A 1 94 ? 14.202 -5.002 -14.067 1.00 84.94 94 GLU A O 1
ATOM 797 N N . LEU A 1 95 ? 14.792 -2.875 -14.463 1.00 85.94 95 LEU A N 1
ATOM 798 C CA . LEU A 1 95 ? 16.203 -3.034 -14.095 1.00 85.94 95 LEU A CA 1
ATOM 799 C C . LEU A 1 95 ? 16.406 -3.369 -12.609 1.00 85.94 95 LEU A C 1
ATOM 801 O O . LEU A 1 95 ? 17.326 -4.119 -12.283 1.00 85.94 95 LEU A O 1
ATOM 805 N N . SER A 1 96 ? 15.529 -2.893 -11.717 1.00 84.69 96 SER A N 1
ATOM 806 C CA . SER A 1 96 ? 15.585 -3.173 -10.269 1.00 84.69 96 SER A CA 1
ATOM 807 C C . SER A 1 96 ? 15.535 -4.667 -9.920 1.00 84.69 96 SER A C 1
ATOM 809 O O . SER A 1 96 ? 15.948 -5.067 -8.832 1.00 84.69 96 SER A O 1
ATOM 811 N N . LYS A 1 97 ? 15.074 -5.516 -10.847 1.00 85.00 97 LYS A N 1
ATOM 812 C CA . LYS A 1 97 ? 15.043 -6.976 -10.685 1.00 85.00 97 LYS A CA 1
ATOM 813 C C . LYS A 1 97 ? 16.428 -7.622 -10.763 1.00 85.00 97 LYS A C 1
ATOM 815 O O . LYS A 1 97 ? 16.567 -8.774 -10.364 1.00 85.00 97 LYS A O 1
ATOM 820 N N . TYR A 1 98 ? 17.430 -6.909 -11.280 1.00 84.38 98 TYR A N 1
ATOM 821 C CA . TYR A 1 98 ? 18.721 -7.485 -11.665 1.00 84.38 98 TYR A CA 1
ATOM 822 C C . TYR A 1 98 ? 19.927 -6.917 -10.897 1.00 84.38 98 TYR A C 1
ATOM 824 O O . TYR A 1 98 ? 21.048 -7.362 -11.130 1.00 84.38 98 TYR A O 1
ATOM 832 N N . GLY A 1 99 ? 19.748 -5.946 -9.994 1.00 79.25 99 GLY A N 1
ATOM 833 C CA . GLY A 1 99 ? 20.867 -5.407 -9.213 1.00 79.25 99 GLY A CA 1
ATOM 834 C C . GLY A 1 99 ? 20.485 -4.325 -8.206 1.00 79.25 99 GLY A C 1
ATOM 835 O O . GLY A 1 99 ? 19.475 -3.640 -8.364 1.00 79.25 99 GLY A O 1
ATOM 836 N N . SER A 1 100 ? 21.324 -4.165 -7.178 1.00 72.50 100 SER A N 1
ATOM 837 C CA . SER A 1 100 ? 21.126 -3.202 -6.086 1.00 72.50 100 SER A CA 1
ATOM 838 C C . SER A 1 100 ? 21.129 -1.754 -6.571 1.00 72.50 100 SER A C 1
ATOM 840 O O . SER A 1 100 ? 20.225 -1.014 -6.211 1.00 72.50 100 SER A O 1
ATOM 842 N N . HIS A 1 101 ? 22.056 -1.380 -7.460 1.00 81.19 101 HIS A N 1
ATOM 843 C CA . HIS A 1 101 ? 22.140 -0.017 -8.010 1.00 81.19 101 HIS A CA 1
ATOM 844 C C . HIS A 1 101 ? 20.840 0.415 -8.702 1.00 81.19 101 HIS A C 1
ATOM 846 O O . HIS A 1 101 ? 20.285 1.464 -8.408 1.00 81.19 101 HIS A O 1
ATOM 852 N N . ALA A 1 102 ? 20.296 -0.413 -9.600 1.00 79.94 102 ALA A N 1
ATOM 853 C CA . ALA A 1 102 ? 19.044 -0.090 -10.288 1.00 79.94 102 ALA A CA 1
ATOM 854 C C . ALA A 1 102 ? 17.840 -0.038 -9.335 1.00 79.94 102 ALA A C 1
ATOM 856 O O . ALA A 1 102 ? 16.904 0.721 -9.579 1.00 79.94 102 ALA A O 1
ATOM 857 N N . ARG A 1 103 ? 17.853 -0.856 -8.274 1.00 76.62 103 ARG A N 1
ATOM 858 C CA . ARG A 1 103 ? 16.828 -0.842 -7.227 1.00 76.62 103 ARG A CA 1
ATOM 859 C C . ARG A 1 103 ? 16.887 0.449 -6.411 1.00 76.62 103 ARG A C 1
ATOM 861 O O . ARG A 1 103 ? 15.855 1.092 -6.287 1.00 76.62 103 ARG A O 1
ATOM 868 N N . GLU A 1 104 ? 18.065 0.859 -5.955 1.00 74.19 104 GLU A N 1
ATOM 869 C CA . GLU A 1 104 ? 18.274 2.120 -5.229 1.00 74.19 104 GLU A CA 1
ATOM 870 C C . GLU A 1 104 ? 17.839 3.322 -6.079 1.00 74.19 104 GLU A C 1
ATOM 872 O O . GLU A 1 104 ? 17.008 4.122 -5.662 1.00 74.19 104 GLU A O 1
ATOM 877 N N . ARG A 1 105 ? 18.257 3.368 -7.350 1.00 75.62 105 ARG A N 1
ATOM 878 C CA . ARG A 1 105 ? 17.831 4.414 -8.297 1.00 75.62 105 ARG A CA 1
ATOM 879 C C . ARG A 1 105 ? 16.321 4.403 -8.561 1.00 75.62 105 ARG A C 1
ATOM 881 O O . ARG A 1 105 ? 15.714 5.456 -8.745 1.00 75.62 105 ARG A O 1
ATOM 888 N N . PHE A 1 106 ? 15.691 3.226 -8.600 1.00 76.25 106 PHE A N 1
ATOM 889 C CA . PHE A 1 106 ? 14.233 3.117 -8.709 1.00 76.25 106 PHE A CA 1
ATOM 890 C C . PHE A 1 106 ? 13.536 3.668 -7.460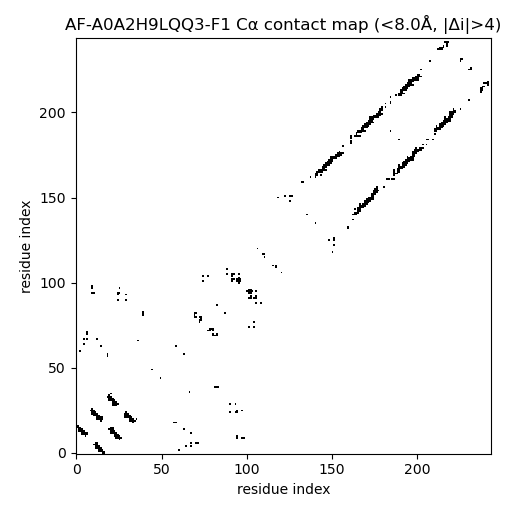 1.00 76.25 106 PHE A C 1
ATOM 892 O O . PHE A 1 106 ? 12.536 4.370 -7.592 1.00 76.25 106 PHE A O 1
ATOM 899 N N . GLU A 1 107 ? 14.065 3.389 -6.270 1.00 65.88 107 GLU A N 1
ATOM 900 C CA . GLU A 1 107 ? 13.562 3.896 -4.990 1.00 65.88 107 GLU A CA 1
ATOM 901 C C . GLU A 1 107 ? 13.716 5.422 -4.876 1.00 65.88 107 GLU A C 1
ATOM 903 O O . GLU A 1 107 ? 12.778 6.098 -4.453 1.00 65.88 107 GLU A O 1
ATOM 908 N N . GLU A 1 108 ? 14.831 5.983 -5.343 1.00 70.31 108 GLU A N 1
ATOM 909 C CA . GLU A 1 108 ? 15.061 7.431 -5.420 1.00 70.31 108 GLU A CA 1
ATOM 910 C C . GLU A 1 108 ? 14.118 8.123 -6.416 1.00 70.31 108 GLU A C 1
ATOM 912 O O . GLU A 1 108 ? 13.445 9.087 -6.057 1.00 70.31 108 GLU A O 1
ATOM 917 N N . GLU A 1 109 ? 13.991 7.617 -7.650 1.00 68.38 109 GLU A N 1
ATOM 918 C CA . GLU A 1 109 ? 13.066 8.169 -8.659 1.00 68.38 109 GLU A CA 1
ATOM 919 C C . GLU A 1 109 ? 11.607 8.081 -8.173 1.00 68.38 109 GLU A C 1
ATOM 921 O O . GLU A 1 109 ? 10.788 8.959 -8.464 1.00 68.38 109 GLU A O 1
ATOM 926 N N . MET A 1 110 ? 11.273 7.039 -7.409 1.00 60.53 110 MET A N 1
ATOM 927 C CA . MET A 1 110 ? 9.992 6.917 -6.717 1.00 60.53 110 MET A CA 1
ATOM 928 C C . MET A 1 110 ? 9.842 7.999 -5.645 1.00 60.53 110 MET A C 1
ATOM 930 O O . MET A 1 110 ? 8.853 8.722 -5.659 1.00 60.53 110 MET A O 1
ATOM 934 N N . ALA A 1 111 ? 10.822 8.179 -4.762 1.00 57.84 111 ALA A N 1
ATOM 935 C CA . ALA A 1 111 ? 10.783 9.222 -3.738 1.00 57.84 111 ALA A CA 1
ATOM 936 C C . ALA A 1 111 ? 10.658 10.635 -4.344 1.00 57.84 111 ALA A C 1
ATOM 938 O O . ALA A 1 111 ? 9.835 11.435 -3.899 1.00 57.84 111 ALA A O 1
ATOM 939 N N . VAL A 1 112 ? 11.406 10.934 -5.411 1.00 60.31 112 VAL A N 1
ATOM 940 C CA . VAL A 1 112 ? 11.405 12.241 -6.093 1.00 60.31 112 VAL A CA 1
ATOM 941 C C . VAL A 1 112 ? 10.075 12.536 -6.770 1.00 60.31 112 VAL A C 1
ATOM 943 O O . VAL A 1 112 ? 9.547 13.642 -6.655 1.00 60.31 112 VAL A O 1
ATOM 946 N N . ARG A 1 113 ? 9.505 11.567 -7.492 1.00 54.53 113 ARG A N 1
ATOM 947 C CA . ARG A 1 113 ? 8.222 11.778 -8.176 1.00 54.53 113 ARG A CA 1
ATOM 948 C C . ARG A 1 113 ? 7.083 12.0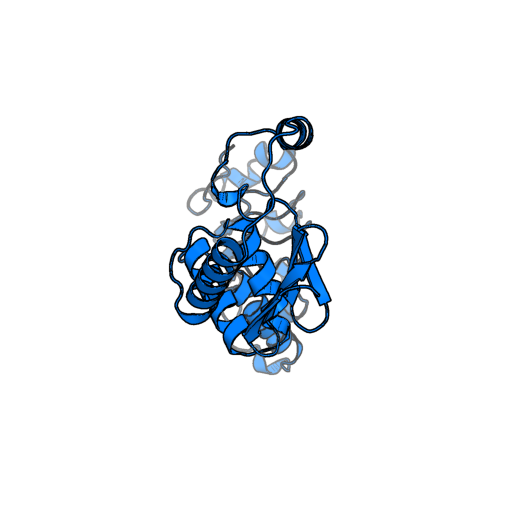46 -7.209 1.00 54.53 113 ARG A C 1
ATOM 950 O O . ARG A 1 113 ? 6.027 12.499 -7.648 1.00 54.53 113 ARG A O 1
ATOM 957 N N . LEU A 1 114 ? 7.250 11.636 -5.958 1.00 47.31 114 LEU A N 1
ATOM 958 C CA . LEU A 1 114 ? 6.111 11.337 -5.122 1.00 47.31 114 LEU A CA 1
ATOM 959 C C . LEU A 1 114 ? 6.192 11.936 -3.713 1.00 47.31 114 LEU A C 1
ATOM 961 O O . LEU A 1 114 ? 5.220 11.849 -2.967 1.00 47.31 114 LEU A O 1
ATOM 965 N N . GLY A 1 115 ? 7.275 12.652 -3.397 1.00 47.69 115 GLY A N 1
ATOM 966 C CA . GLY A 1 115 ? 7.356 13.548 -2.246 1.00 47.69 115 GLY A CA 1
ATOM 967 C C . GLY A 1 115 ? 7.091 12.852 -0.903 1.00 47.69 115 GLY A C 1
ATOM 968 O O . GLY A 1 115 ? 7.063 11.624 -0.833 1.00 47.69 115 GLY A O 1
ATOM 969 N N . PRO A 1 116 ? 6.875 13.609 0.188 1.00 46.06 116 PRO A N 1
ATOM 970 C CA . PRO A 1 116 ? 6.635 13.054 1.529 1.00 46.06 116 PRO A CA 1
ATOM 971 C C . PRO A 1 116 ? 5.349 12.207 1.656 1.00 46.06 116 PRO A C 1
ATOM 973 O O . PRO A 1 116 ? 5.005 11.783 2.755 1.00 46.06 116 PRO A O 1
ATOM 976 N N . GLU A 1 117 ? 4.649 11.942 0.551 1.00 46.31 117 GLU A N 1
ATOM 977 C CA . GLU A 1 117 ? 3.351 11.274 0.497 1.00 46.31 117 GLU A CA 1
ATOM 978 C C . GLU A 1 117 ? 3.377 9.909 -0.222 1.00 46.31 117 GLU A C 1
ATOM 980 O O . GLU A 1 117 ? 2.311 9.417 -0.588 1.00 46.31 117 GLU A O 1
ATOM 985 N N . TYR A 1 118 ? 4.538 9.264 -0.447 1.00 45.03 118 TYR A N 1
ATOM 986 C CA . TYR A 1 118 ? 4.569 8.047 -1.280 1.00 45.03 118 TYR A CA 1
ATOM 987 C C . TYR A 1 118 ? 4.760 6.676 -0.632 1.00 45.03 118 TYR A C 1
ATOM 989 O O . TYR A 1 118 ? 5.592 6.437 0.237 1.00 45.03 118 TYR A O 1
ATOM 997 N N . GLU A 1 119 ? 3.988 5.737 -1.182 1.00 45.69 119 GLU A N 1
ATOM 998 C CA . GLU A 1 119 ? 3.492 4.511 -0.561 1.00 45.69 119 GLU A CA 1
ATOM 999 C C . GLU A 1 119 ? 3.976 3.132 -1.059 1.00 45.69 119 GLU A C 1
ATOM 1001 O O . GLU A 1 119 ? 3.610 2.145 -0.423 1.00 45.69 119 GLU A O 1
ATOM 1006 N N . PRO A 1 120 ? 4.773 2.958 -2.125 1.00 40.50 120 PRO A N 1
ATOM 1007 C CA . PRO A 1 120 ? 5.196 1.615 -2.549 1.00 40.50 120 PRO A CA 1
ATOM 1008 C C . PRO A 1 120 ? 6.422 1.048 -1.820 1.00 40.50 120 PRO A C 1
ATOM 1010 O O . PRO A 1 120 ? 6.520 -0.168 -1.709 1.00 40.50 120 PRO A O 1
ATOM 1013 N N . ALA A 1 121 ? 7.309 1.871 -1.238 1.00 43.69 121 ALA A N 1
ATOM 1014 C CA . ALA A 1 121 ? 8.236 1.388 -0.193 1.00 43.69 121 ALA A CA 1
ATOM 1015 C C . ALA A 1 121 ? 7.454 0.947 1.056 1.00 43.69 121 ALA A C 1
ATOM 1017 O O . ALA A 1 121 ? 7.796 -0.005 1.755 1.00 43.69 121 ALA A O 1
ATOM 1018 N N . MET A 1 122 ? 6.333 1.627 1.265 1.00 41.75 122 MET A N 1
ATOM 1019 C CA . MET A 1 122 ? 5.309 1.249 2.206 1.00 41.75 122 MET A CA 1
ATOM 1020 C C . MET A 1 122 ? 4.646 -0.071 1.780 1.00 41.75 122 MET A C 1
ATOM 1022 O O . MET A 1 122 ? 4.446 -0.860 2.660 1.00 41.75 122 MET A O 1
ATOM 1026 N N . ASP A 1 123 ? 4.396 -0.442 0.519 1.00 43.66 123 ASP A N 1
ATOM 1027 C CA . ASP A 1 123 ? 3.859 -1.788 0.186 1.00 43.66 123 ASP A CA 1
ATOM 1028 C C . ASP A 1 123 ? 4.818 -2.924 0.622 1.00 43.66 123 ASP A C 1
ATOM 1030 O O . ASP A 1 123 ? 4.396 -3.941 1.169 1.00 43.66 123 ASP A O 1
ATOM 1034 N N . TYR A 1 124 ? 6.136 -2.718 0.511 1.00 41.38 124 TYR A N 1
ATOM 1035 C CA . TYR A 1 124 ? 7.137 -3.654 1.045 1.00 41.38 124 TYR A CA 1
ATOM 1036 C C . TYR A 1 124 ? 7.185 -3.669 2.590 1.00 41.38 124 TYR A C 1
ATOM 1038 O O . TYR A 1 124 ? 7.210 -4.744 3.191 1.00 41.38 124 TYR A O 1
ATOM 1046 N N . SER A 1 125 ? 7.142 -2.509 3.264 1.00 45.22 125 SER A N 1
ATOM 1047 C CA . SER A 1 125 ? 7.129 -2.442 4.741 1.00 45.22 125 SER A CA 1
ATOM 1048 C C . SER A 1 125 ? 5.770 -2.806 5.366 1.00 45.22 125 SER A C 1
ATOM 1050 O O . SER A 1 125 ? 5.718 -3.366 6.456 1.00 45.22 125 SER A O 1
ATOM 1052 N N . LYS A 1 126 ? 4.671 -2.551 4.657 1.00 48.34 126 LYS A N 1
ATOM 1053 C CA . LYS A 1 126 ? 3.279 -2.862 4.999 1.00 48.34 126 LYS A CA 1
ATOM 1054 C C . LYS A 1 126 ? 3.054 -4.362 4.948 1.00 48.34 126 LYS A C 1
ATOM 1056 O O . LYS A 1 126 ? 2.554 -4.923 5.918 1.00 48.34 126 LYS A O 1
ATOM 1061 N N . ASN A 1 127 ? 3.487 -5.017 3.866 1.00 51.03 127 ASN A N 1
ATOM 1062 C CA . ASN A 1 127 ? 3.477 -6.475 3.805 1.00 51.03 127 ASN A CA 1
ATOM 1063 C C . ASN A 1 127 ? 4.366 -7.066 4.904 1.00 51.03 127 ASN A C 1
ATOM 1065 O O . ASN A 1 127 ? 3.974 -8.049 5.516 1.00 51.03 127 ASN A O 1
ATOM 1069 N N . LYS A 1 128 ? 5.496 -6.433 5.245 1.00 60.31 128 LYS A N 1
ATOM 1070 C CA . LYS A 1 128 ? 6.330 -6.870 6.372 1.00 60.31 128 LYS A CA 1
ATOM 1071 C C . LYS A 1 128 ? 5.612 -6.784 7.730 1.00 60.31 128 LYS A C 1
ATOM 1073 O O . LYS A 1 128 ? 5.616 -7.775 8.442 1.00 60.31 128 LYS A O 1
ATOM 1078 N N . VAL A 1 129 ? 4.959 -5.668 8.075 1.00 59.44 129 VAL A N 1
ATOM 1079 C CA . VAL A 1 129 ? 4.212 -5.535 9.351 1.00 59.44 129 VAL A CA 1
ATOM 1080 C C . VAL A 1 129 ? 3.034 -6.511 9.419 1.00 59.44 129 VAL A C 1
ATOM 1082 O O . VAL A 1 129 ? 2.775 -7.094 10.470 1.00 59.44 129 VAL A O 1
ATOM 1085 N N . LEU A 1 130 ? 2.330 -6.715 8.301 1.00 61.22 130 LEU A N 1
ATOM 1086 C CA . LEU A 1 130 ? 1.253 -7.698 8.205 1.00 61.22 130 LEU A CA 1
ATOM 1087 C C . LEU A 1 130 ? 1.789 -9.119 8.434 1.00 61.22 130 LEU A C 1
ATOM 1089 O O . LEU A 1 130 ? 1.256 -9.833 9.274 1.00 61.22 130 LEU A O 1
ATOM 1093 N N . LEU A 1 131 ? 2.861 -9.504 7.734 1.00 60.62 131 LEU A N 1
ATOM 1094 C CA . LEU A 1 131 ? 3.511 -10.812 7.871 1.00 60.62 131 LEU A CA 1
ATOM 1095 C C . LEU A 1 131 ? 4.050 -11.032 9.289 1.00 60.62 131 LEU A C 1
ATOM 1097 O O . LEU A 1 131 ? 3.802 -12.084 9.866 1.00 60.62 131 LEU A O 1
ATOM 1101 N N . GLU A 1 132 ? 4.690 -10.025 9.887 1.00 64.62 132 GLU A N 1
ATOM 1102 C CA . GLU A 1 132 ? 5.141 -10.083 11.280 1.00 64.62 132 GLU A CA 1
ATOM 1103 C C . GLU A 1 132 ? 3.955 -10.322 12.227 1.00 64.62 132 GLU A C 1
ATOM 1105 O O . GLU A 1 132 ? 4.003 -11.242 13.035 1.00 64.62 132 GLU A O 1
ATOM 1110 N N . LEU A 1 133 ? 2.845 -9.585 12.093 1.00 64.75 133 LEU A N 1
ATOM 1111 C CA . LEU A 1 133 ? 1.644 -9.798 12.917 1.00 64.75 133 LEU A CA 1
ATOM 1112 C C . LEU A 1 133 ? 1.013 -11.187 12.735 1.00 64.75 133 LEU A C 1
ATOM 1114 O O . LEU A 1 133 ? 0.473 -11.732 13.699 1.00 64.75 133 LEU A O 1
ATOM 1118 N N . LEU A 1 134 ? 1.054 -11.751 11.522 1.00 66.44 134 LEU A N 1
ATOM 1119 C CA . LEU A 1 134 ? 0.551 -13.099 11.232 1.00 66.44 134 LEU A CA 1
ATOM 1120 C C . LEU A 1 134 ? 1.404 -14.195 11.894 1.00 66.44 134 LEU A C 1
ATOM 1122 O O . LEU A 1 134 ? 0.869 -15.257 12.213 1.00 66.44 134 LEU A O 1
ATOM 1126 N N . GLU A 1 135 ? 2.696 -13.939 12.105 1.00 72.75 135 GLU A N 1
ATOM 1127 C CA . GLU A 1 135 ? 3.662 -14.886 12.677 1.00 72.75 135 GLU A CA 1
ATOM 1128 C C . GLU A 1 135 ? 3.812 -14.773 14.206 1.00 72.75 135 GLU A C 1
ATOM 1130 O O . GLU A 1 135 ? 4.398 -15.657 14.838 1.00 72.75 135 GLU A O 1
ATOM 1135 N N . LEU A 1 136 ? 3.272 -13.720 14.830 1.00 68.00 136 LEU A N 1
ATOM 1136 C CA . LEU A 1 136 ? 3.373 -13.517 16.276 1.00 68.00 136 LEU A CA 1
ATOM 1137 C C . LEU A 1 136 ? 2.424 -14.435 17.078 1.00 68.00 136 LEU A C 1
ATOM 1139 O O . LEU A 1 136 ? 1.250 -14.587 16.728 1.00 68.00 136 LEU A O 1
ATOM 1143 N N . PRO A 1 137 ? 2.889 -15.017 18.203 1.00 73.62 137 PRO A N 1
ATOM 1144 C CA . PRO A 1 137 ? 2.026 -15.760 19.114 1.00 73.62 137 PRO A CA 1
ATOM 1145 C C . PRO A 1 137 ? 1.078 -14.819 19.871 1.00 73.62 137 PRO A C 1
ATOM 1147 O O . PRO A 1 137 ? 1.401 -13.660 20.121 1.00 73.62 137 PRO A O 1
ATOM 1150 N N . ASP A 1 138 ? -0.062 -15.341 20.335 1.00 72.75 138 ASP A N 1
ATOM 1151 C CA . ASP A 1 138 ? -1.120 -14.538 20.974 1.00 72.75 138 ASP A CA 1
ATOM 1152 C C . ASP A 1 138 ? -0.636 -13.688 22.168 1.00 72.75 138 ASP A C 1
ATOM 1154 O O . ASP A 1 138 ? -1.138 -12.589 22.403 1.00 72.75 138 ASP A O 1
ATOM 1158 N N . ALA A 1 139 ? 0.371 -14.165 22.907 1.00 71.12 139 ALA A N 1
ATOM 1159 C CA . ALA A 1 139 ? 0.964 -13.440 24.032 1.00 71.12 139 ALA A CA 1
ATOM 1160 C C . ALA A 1 139 ? 1.689 -12.143 23.614 1.00 71.12 139 ALA A C 1
ATOM 1162 O O . ALA A 1 139 ? 1.783 -11.212 24.412 1.00 71.12 139 ALA A O 1
ATOM 1163 N N . SER A 1 140 ? 2.171 -12.058 22.371 1.00 74.25 140 SER A N 1
ATOM 1164 C CA . SER A 1 140 ? 2.886 -10.893 21.833 1.00 74.25 140 SER A CA 1
ATOM 1165 C C . SER A 1 140 ? 1.970 -9.715 21.499 1.00 74.25 140 SER A C 1
ATOM 1167 O O . SER A 1 140 ? 2.455 -8.622 21.225 1.00 74.25 140 SER A O 1
ATOM 1169 N N . PHE A 1 141 ? 0.651 -9.911 21.539 1.00 75.06 141 PHE A N 1
ATOM 1170 C CA . PHE A 1 141 ? -0.334 -8.864 21.268 1.00 75.06 141 PHE A CA 1
ATOM 1171 C C . PHE A 1 141 ? -0.630 -7.960 22.471 1.00 75.06 141 PHE A C 1
ATOM 1173 O O . PHE A 1 141 ? -1.295 -6.932 22.320 1.00 75.06 141 PHE A O 1
ATOM 1180 N N . ALA A 1 142 ? -0.159 -8.334 23.664 1.00 77.38 142 ALA A N 1
ATOM 1181 C CA . ALA A 1 142 ? -0.379 -7.565 24.882 1.00 77.38 142 ALA A CA 1
ATOM 1182 C C . ALA A 1 142 ? 0.278 -6.177 24.794 1.00 77.38 142 ALA A C 1
ATOM 1184 O O . ALA A 1 142 ? 1.439 -6.044 24.407 1.00 77.38 142 ALA A O 1
ATOM 1185 N N . GLY A 1 143 ? -0.462 -5.134 25.177 1.00 81.81 143 GLY A N 1
ATOM 1186 C CA . GLY A 1 143 ? 0.041 -3.758 25.222 1.00 81.81 143 GLY A CA 1
ATOM 1187 C C . GLY A 1 143 ? 0.055 -3.001 23.888 1.00 81.81 143 GLY A C 1
ATOM 1188 O O . GLY A 1 143 ? 0.377 -1.811 23.888 1.00 81.81 143 GLY A O 1
ATOM 1189 N N . ILE A 1 144 ? -0.328 -3.623 22.766 1.00 83.19 144 ILE A N 1
ATOM 1190 C CA . ILE A 1 144 ? -0.466 -2.916 21.484 1.00 83.19 144 ILE A CA 1
ATOM 1191 C C . ILE A 1 144 ? -1.712 -2.025 21.527 1.00 83.19 144 ILE A C 1
ATOM 1193 O O . ILE A 1 144 ? -2.841 -2.510 21.507 1.00 83.19 144 ILE A O 1
ATOM 1197 N N . LYS A 1 145 ? -1.492 -0.707 21.559 1.00 86.56 145 LYS A N 1
ATOM 1198 C CA . LYS A 1 145 ? -2.550 0.314 21.676 1.00 86.56 145 LYS A CA 1
ATOM 1199 C C . LYS A 1 145 ? -2.905 0.998 20.362 1.00 86.56 145 LYS A C 1
ATOM 1201 O O . LYS A 1 145 ? -4.029 1.466 20.207 1.00 86.56 145 LYS A O 1
ATOM 1206 N N . GLU A 1 146 ? -1.979 1.061 19.413 1.00 85.69 146 GLU A N 1
ATOM 1207 C CA . GLU A 1 146 ? -2.202 1.700 18.118 1.00 85.69 146 GLU A CA 1
ATOM 1208 C C . GLU A 1 146 ? -1.664 0.827 16.991 1.00 85.69 146 GLU A C 1
ATOM 1210 O O . GLU A 1 146 ? -0.531 0.353 17.051 1.00 85.69 146 GLU A O 1
ATOM 1215 N N . ILE A 1 147 ? -2.479 0.656 15.950 1.00 82.06 147 ILE A N 1
ATOM 1216 C CA . ILE A 1 147 ? -2.080 0.035 14.693 1.00 82.06 147 ILE A CA 1
ATOM 1217 C C . ILE A 1 147 ? -2.502 0.921 13.522 1.00 82.06 147 ILE A C 1
ATOM 1219 O O . ILE A 1 147 ? -3.636 1.403 13.443 1.00 82.06 147 ILE A O 1
ATOM 1223 N N . ASN A 1 148 ? -1.581 1.084 12.572 1.00 79.75 148 ASN A N 1
ATOM 1224 C CA . ASN A 1 148 ? -1.834 1.751 11.306 1.00 79.75 148 ASN A CA 1
ATOM 1225 C C . ASN A 1 148 ? -1.630 0.784 10.134 1.00 79.75 148 ASN A C 1
ATOM 1227 O O . ASN A 1 148 ? -0.505 0.415 9.815 1.00 79.75 148 ASN A O 1
ATOM 1231 N N . LEU A 1 149 ? -2.738 0.418 9.494 1.00 79.00 149 LEU A N 1
ATOM 1232 C CA . LEU A 1 149 ? -2.829 -0.407 8.289 1.00 79.00 149 LEU A CA 1
ATOM 1233 C C . LEU A 1 149 ? -3.389 0.399 7.104 1.00 79.00 149 LEU A C 1
ATOM 1235 O O . LEU A 1 149 ? -4.043 -0.142 6.212 1.00 79.00 149 LEU A O 1
ATOM 1239 N N . SER A 1 150 ? -3.211 1.719 7.110 1.00 76.62 150 SER A N 1
ATOM 1240 C CA . SER A 1 150 ? -3.686 2.567 6.016 1.00 76.62 150 SER A CA 1
ATOM 1241 C C . SER A 1 150 ? -2.903 2.276 4.734 1.00 76.62 150 SER A C 1
ATOM 1243 O O . SER A 1 150 ? -1.702 2.000 4.782 1.00 76.62 150 SER A O 1
ATOM 1245 N N . PHE A 1 151 ? -3.571 2.378 3.584 1.00 71.62 151 PHE A N 1
ATOM 1246 C CA . PHE A 1 151 ? -2.973 2.248 2.256 1.00 71.62 151 PHE A CA 1
ATOM 1247 C C . PHE A 1 151 ? -2.339 0.876 1.980 1.00 71.62 151 PHE A C 1
ATOM 1249 O O . PHE A 1 151 ? -1.354 0.766 1.251 1.00 71.62 151 PHE A O 1
ATOM 1256 N N . MET A 1 152 ? -2.876 -0.178 2.586 1.00 70.75 152 MET A N 1
ATOM 1257 C CA . MET A 1 152 ? -2.387 -1.556 2.473 1.00 70.75 152 MET A CA 1
ATOM 1258 C C . MET A 1 152 ? -3.113 -2.377 1.401 1.00 70.75 152 MET A C 1
ATOM 1260 O O . MET A 1 152 ? -2.938 -3.589 1.332 1.00 70.75 152 MET A O 1
ATOM 1264 N N . ASN A 1 153 ? -3.950 -1.745 0.572 1.00 75.88 153 ASN A N 1
ATOM 1265 C CA . ASN A 1 153 ? -4.798 -2.421 -0.414 1.00 75.88 153 ASN A CA 1
ATOM 1266 C C . ASN A 1 153 ? -5.695 -3.529 0.176 1.00 75.88 153 ASN A C 1
ATOM 1268 O O . ASN A 1 153 ? -6.190 -4.368 -0.578 1.00 75.88 153 ASN A O 1
ATOM 1272 N N . LEU A 1 154 ? -5.953 -3.511 1.487 1.00 80.00 154 LEU A N 1
ATOM 1273 C CA . LEU A 1 154 ? -6.684 -4.564 2.190 1.00 80.00 154 LEU A CA 1
ATOM 1274 C C . LEU A 1 154 ? -8.114 -4.681 1.668 1.00 80.00 154 LEU A C 1
ATOM 1276 O O . LEU A 1 154 ? -8.860 -3.704 1.688 1.00 80.00 154 LEU A O 1
ATOM 1280 N N . SER A 1 155 ? -8.502 -5.877 1.233 1.00 87.56 155 SER A N 1
ATOM 1281 C CA . SER A 1 155 ? -9.905 -6.227 0.977 1.00 87.56 155 SER A CA 1
ATOM 1282 C C . SER A 1 155 ? -10.637 -6.649 2.252 1.00 87.56 155 SER A C 1
ATOM 1284 O O . SER A 1 155 ? -11.854 -6.518 2.326 1.00 87.56 155 SER A O 1
ATOM 1286 N N . GLU A 1 156 ? -9.894 -7.094 3.268 1.00 89.88 156 GLU A N 1
ATOM 1287 C CA . GLU A 1 156 ? -10.397 -7.513 4.576 1.00 89.88 156 GLU A CA 1
ATOM 1288 C C . GLU A 1 156 ? -9.432 -7.106 5.699 1.00 89.88 156 GLU A C 1
ATOM 1290 O O . GLU A 1 156 ? -8.246 -6.865 5.467 1.00 89.88 156 GLU A O 1
ATOM 1295 N N . ILE A 1 157 ? -9.939 -7.017 6.929 1.00 90.31 157 ILE A N 1
ATOM 1296 C CA . ILE A 1 157 ? -9.104 -6.785 8.112 1.00 90.31 157 ILE A CA 1
ATOM 1297 C C . ILE A 1 157 ? -8.588 -8.153 8.595 1.00 90.31 157 ILE A C 1
ATOM 1299 O O . ILE A 1 157 ? -9.411 -9.038 8.826 1.00 90.31 157 ILE A O 1
ATOM 1303 N N . PRO A 1 158 ? -7.272 -8.338 8.799 1.00 86.38 158 PRO A N 1
ATOM 1304 C CA . PRO A 1 158 ? -6.724 -9.609 9.275 1.00 86.38 158 PRO A CA 1
ATOM 1305 C C . PRO A 1 158 ? -7.293 -10.023 10.635 1.00 86.38 158 PRO A C 1
ATOM 1307 O O . PRO A 1 158 ? -7.398 -9.198 11.546 1.00 86.38 158 PRO A O 1
ATOM 1310 N N . GLU A 1 159 ? -7.573 -11.316 10.814 1.00 86.25 159 GLU A N 1
ATOM 1311 C CA . GLU A 1 159 ? -8.169 -11.862 12.046 1.00 86.25 159 GLU A CA 1
ATOM 1312 C C . GLU A 1 159 ? -7.352 -11.557 13.315 1.00 86.25 159 GLU A C 1
ATOM 1314 O O . GLU A 1 159 ? -7.896 -11.380 14.406 1.00 86.25 159 GLU A O 1
ATOM 1319 N N . GLN A 1 160 ? -6.034 -11.443 13.177 1.00 86.81 160 GLN A N 1
ATOM 1320 C CA . GLN A 1 160 ? -5.091 -11.138 14.250 1.00 86.81 160 GLN A CA 1
ATOM 1321 C C . GLN A 1 160 ? -5.370 -9.769 14.877 1.00 86.81 160 GLN A C 1
ATOM 1323 O O . GLN A 1 160 ? -5.183 -9.602 16.081 1.00 86.81 160 GLN A O 1
ATOM 1328 N N . ILE A 1 161 ? -5.904 -8.811 14.113 1.00 90.12 161 ILE A N 1
ATOM 1329 C CA . ILE A 1 161 ? -6.276 -7.492 14.637 1.00 90.12 161 ILE A CA 1
ATOM 1330 C C . ILE A 1 161 ? -7.358 -7.613 15.714 1.00 90.12 161 ILE A C 1
ATOM 1332 O O . ILE A 1 161 ? -7.307 -6.899 16.714 1.00 90.12 161 ILE A O 1
ATOM 1336 N N . TYR A 1 162 ? -8.285 -8.568 15.593 1.00 90.56 162 TYR A N 1
ATOM 1337 C CA . TYR A 1 162 ? -9.346 -8.789 16.587 1.00 90.56 162 TYR A CA 1
ATOM 1338 C C . TYR A 1 162 ? -8.831 -9.399 17.905 1.00 90.56 162 TYR A C 1
ATOM 1340 O O . TYR A 1 162 ? -9.531 -9.399 18.933 1.00 90.56 162 TYR A O 1
ATOM 1348 N N . LYS A 1 163 ? -7.593 -9.907 17.909 1.00 88.38 163 LYS A N 1
ATOM 1349 C CA . LYS A 1 163 ? -6.926 -10.439 19.103 1.00 88.38 163 LYS A CA 1
ATOM 1350 C C . LYS A 1 163 ? -6.276 -9.351 19.960 1.00 88.38 163 LYS A C 1
ATOM 1352 O O . LYS A 1 163 ? -6.039 -9.595 21.141 1.00 88.38 163 LYS A O 1
ATOM 1357 N N . LEU A 1 164 ? -6.062 -8.149 19.423 1.00 89.19 164 LEU A N 1
ATOM 1358 C CA . LEU A 1 164 ? -5.412 -7.029 20.113 1.00 89.19 164 LEU A CA 1
ATOM 1359 C C . LEU A 1 164 ? -6.347 -6.391 21.157 1.00 89.19 164 LEU A C 1
ATOM 1361 O O . LEU A 1 164 ? -6.984 -5.368 20.912 1.00 89.19 164 LEU A O 1
ATOM 1365 N N . LYS A 1 165 ? -6.476 -7.006 22.339 1.00 88.69 165 LYS A N 1
ATOM 1366 C CA . LYS A 1 165 ? -7.462 -6.581 23.355 1.00 88.69 165 LYS A CA 1
ATOM 1367 C C . LYS A 1 165 ? -7.203 -5.188 23.934 1.00 88.69 165 LYS A C 1
ATOM 1369 O O . LYS A 1 165 ? -8.154 -4.544 24.378 1.00 88.69 165 LYS A O 1
ATOM 1374 N N . ASP A 1 166 ? -5.966 -4.709 23.870 1.00 90.00 166 ASP A N 1
ATOM 1375 C CA . ASP A 1 166 ? -5.566 -3.379 24.345 1.00 90.00 166 ASP A CA 1
ATOM 1376 C C . ASP A 1 166 ? -5.627 -2.297 23.256 1.00 90.00 166 ASP A C 1
ATOM 1378 O O . ASP A 1 166 ? -5.297 -1.146 23.535 1.00 90.00 166 ASP A O 1
ATOM 1382 N N . LEU A 1 167 ? -6.063 -2.633 22.035 1.00 92.75 167 LEU A N 1
ATOM 1383 C CA . LEU A 1 167 ? -6.066 -1.697 20.914 1.00 92.75 167 LEU A CA 1
ATOM 1384 C C . LEU A 1 167 ? -7.050 -0.545 21.150 1.00 92.75 167 LEU A C 1
ATOM 1386 O O . LEU A 1 167 ? -8.248 -0.756 21.342 1.00 92.75 167 LEU A O 1
ATOM 1390 N N . GLU A 1 168 ? -6.539 0.680 21.081 1.00 91.56 168 GLU A N 1
ATOM 1391 C CA . GLU A 1 168 ? -7.277 1.931 21.268 1.00 91.56 168 GLU A CA 1
ATOM 1392 C C . GLU A 1 168 ? -7.472 2.688 19.945 1.00 91.56 168 GLU A C 1
ATOM 1394 O O . GLU A 1 168 ? -8.491 3.364 19.759 1.00 91.56 168 GLU A O 1
ATOM 1399 N N . ILE A 1 169 ? -6.524 2.562 19.012 1.00 86.31 169 ILE A N 1
ATOM 1400 C CA . ILE A 1 169 ? -6.504 3.281 17.733 1.00 86.31 169 ILE A CA 1
ATOM 1401 C C . ILE A 1 169 ? -6.234 2.300 16.590 1.00 86.31 169 ILE A C 1
ATOM 1403 O O . ILE A 1 169 ? -5.205 1.627 16.568 1.00 86.31 169 ILE A O 1
ATOM 1407 N N . LEU A 1 170 ? -7.134 2.268 15.607 1.00 91.69 170 LEU A N 1
ATOM 1408 C CA . LEU A 1 170 ? -6.981 1.489 14.380 1.00 91.69 170 LEU A CA 1
ATOM 1409 C C . LEU A 1 170 ? -7.179 2.386 13.159 1.00 91.69 170 LEU A C 1
ATOM 1411 O O . LEU A 1 170 ? -8.259 2.948 12.956 1.00 91.69 170 LEU A O 1
ATOM 1415 N N . LYS A 1 171 ? -6.137 2.508 12.334 1.00 84.25 171 LYS A N 1
ATOM 1416 C CA . LYS A 1 171 ? -6.172 3.282 11.087 1.00 84.25 171 LYS A CA 1
ATOM 1417 C C . LYS A 1 171 ? -6.170 2.345 9.881 1.00 84.25 171 LYS A C 1
ATOM 1419 O O . LYS A 1 171 ? -5.257 1.540 9.740 1.00 84.25 171 LYS A O 1
ATOM 1424 N N . LEU A 1 172 ? -7.183 2.454 9.027 1.00 86.50 172 LEU A N 1
ATOM 1425 C CA . LEU A 1 172 ? -7.424 1.644 7.823 1.00 86.50 172 LEU A CA 1
ATOM 1426 C C . LEU A 1 172 ? -7.755 2.534 6.611 1.00 86.50 172 LEU A C 1
ATOM 1428 O O . LEU A 1 172 ? -8.442 2.100 5.682 1.00 86.50 172 LEU A O 1
ATOM 1432 N N . TYR A 1 173 ? -7.285 3.781 6.619 1.00 81.06 173 TYR A N 1
ATOM 1433 C CA . TYR A 1 173 ? -7.560 4.748 5.563 1.00 81.06 173 TYR A CA 1
ATOM 1434 C C . TYR A 1 173 ? -7.038 4.260 4.203 1.00 81.06 173 TYR A C 1
ATOM 1436 O O . TYR A 1 173 ? -5.960 3.679 4.126 1.00 81.06 173 TYR A O 1
ATOM 1444 N N . ASN A 1 174 ? -7.782 4.525 3.131 1.00 78.50 174 ASN A N 1
ATOM 1445 C CA . ASN A 1 174 ? -7.434 4.206 1.747 1.00 78.50 174 ASN A CA 1
ATOM 1446 C C . ASN A 1 174 ? -7.091 2.724 1.516 1.00 78.50 174 ASN A C 1
ATOM 1448 O O . ASN A 1 174 ? -5.998 2.373 1.082 1.00 78.50 174 ASN A O 1
ATOM 1452 N N . ASN A 1 175 ? -8.038 1.848 1.841 1.00 82.38 175 ASN A N 1
ATOM 1453 C CA . ASN A 1 175 ? -7.979 0.417 1.550 1.00 82.38 175 ASN A CA 1
ATOM 1454 C C . ASN A 1 175 ? -9.127 0.017 0.600 1.00 82.38 175 ASN A C 1
ATOM 1456 O O . ASN A 1 175 ? -9.850 0.857 0.064 1.00 82.38 175 ASN A O 1
ATOM 1460 N N . ASN A 1 176 ? -9.292 -1.281 0.357 1.00 86.69 176 ASN A N 1
ATOM 1461 C CA . ASN A 1 176 ? -10.324 -1.842 -0.513 1.00 86.69 176 ASN A CA 1
ATOM 1462 C C . ASN A 1 176 ? -11.483 -2.490 0.269 1.00 86.69 176 ASN A C 1
ATOM 1464 O O . ASN A 1 176 ? -12.187 -3.318 -0.306 1.00 86.69 176 ASN A O 1
ATOM 1468 N N . LEU A 1 177 ? -11.700 -2.131 1.541 1.00 93.69 177 LEU A N 1
ATOM 1469 C CA . LEU A 1 177 ? -12.725 -2.754 2.388 1.00 93.69 177 LEU A CA 1
ATOM 1470 C C . LEU A 1 177 ? -14.128 -2.458 1.846 1.00 93.69 177 LEU A C 1
ATOM 1472 O O . LEU A 1 177 ? -14.487 -1.297 1.646 1.00 93.69 177 LEU A O 1
ATOM 1476 N N . GLU A 1 178 ? -14.932 -3.496 1.632 1.00 94.69 178 GLU A N 1
ATOM 1477 C CA . GLU A 1 178 ? -16.309 -3.359 1.127 1.00 94.69 178 GLU A CA 1
ATOM 1478 C C . GLU A 1 178 ? -17.360 -3.294 2.245 1.00 94.69 178 GLU A C 1
ATOM 1480 O O . GLU A 1 178 ? -18.479 -2.809 2.040 1.00 94.69 178 GLU A O 1
ATOM 1485 N N . GLU A 1 179 ? -16.985 -3.722 3.449 1.00 93.81 179 GLU A N 1
ATOM 1486 C CA . GLU A 1 179 ? -17.843 -3.764 4.627 1.00 93.81 179 GLU A CA 1
ATOM 1487 C C . GLU A 1 179 ? -17.073 -3.448 5.914 1.00 93.81 179 GLU A C 1
ATOM 1489 O O . GLU A 1 179 ? -15.843 -3.495 5.964 1.00 93.81 179 GLU A O 1
ATOM 1494 N N . ILE A 1 180 ? -17.820 -3.102 6.966 1.00 92.31 180 ILE A N 1
ATOM 1495 C CA . ILE A 1 180 ? -17.287 -2.980 8.324 1.00 92.31 180 ILE A CA 1
ATOM 1496 C C . ILE A 1 180 ? -17.606 -4.294 9.046 1.00 92.31 180 ILE A C 1
ATOM 1498 O O . ILE A 1 180 ? -18.774 -4.500 9.390 1.00 92.31 180 ILE A O 1
ATOM 1502 N N . PRO A 1 181 ? -16.621 -5.171 9.294 1.00 91.94 181 PRO A N 1
ATOM 1503 C CA . PRO A 1 181 ? -16.878 -6.456 9.933 1.00 91.94 181 PRO A CA 1
ATOM 1504 C C . PRO A 1 181 ? -17.324 -6.251 11.383 1.00 91.94 181 PRO A C 1
ATOM 1506 O O . PRO A 1 181 ? -16.692 -5.505 12.132 1.00 91.94 181 PRO A O 1
ATOM 1509 N N . GLU A 1 182 ? -18.385 -6.942 11.810 1.00 90.19 182 GLU A N 1
ATOM 1510 C CA . GLU A 1 182 ? -18.946 -6.781 13.163 1.00 90.19 182 GLU A CA 1
ATOM 1511 C C . GLU A 1 182 ? -17.928 -7.095 14.273 1.00 90.19 182 GLU A C 1
ATOM 1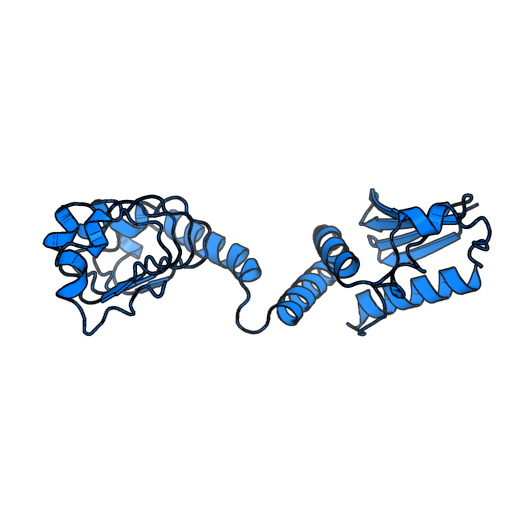513 O O . GLU A 1 182 ? -17.938 -6.450 15.324 1.00 90.19 182 GLU A O 1
ATOM 1518 N N . LYS A 1 183 ? -16.978 -8.001 14.005 1.00 92.19 183 LYS A N 1
ATOM 1519 C CA . LYS A 1 183 ? -15.871 -8.346 14.912 1.00 92.19 183 LYS A CA 1
ATOM 1520 C C . LYS A 1 183 ? -15.042 -7.140 15.358 1.00 92.19 183 LYS A C 1
ATOM 1522 O O . LYS A 1 183 ? -14.482 -7.155 16.451 1.00 92.19 183 LYS A O 1
ATOM 1527 N N . ILE A 1 184 ? -14.980 -6.062 14.570 1.00 91.81 184 ILE A N 1
ATOM 1528 C CA . ILE A 1 184 ? -14.229 -4.856 14.954 1.00 91.81 184 ILE A CA 1
ATOM 1529 C C . ILE A 1 184 ? -14.776 -4.219 16.241 1.00 91.81 184 ILE A C 1
ATOM 1531 O O . ILE A 1 184 ? -14.033 -3.569 16.975 1.00 91.81 184 ILE A O 1
ATOM 1535 N N . PHE A 1 185 ? -16.059 -4.437 16.552 1.00 88.56 185 PHE A N 1
ATOM 1536 C CA . PHE A 1 185 ? -16.702 -3.929 17.766 1.00 88.56 185 PHE A CA 1
ATOM 1537 C C . PHE A 1 185 ? -16.457 -4.814 18.998 1.00 88.56 185 PHE A C 1
ATOM 1539 O O . PHE A 1 185 ? -16.812 -4.415 20.108 1.00 88.56 185 PHE A O 1
ATOM 1546 N N . GLU A 1 186 ? -15.810 -5.975 18.846 1.00 89.81 186 GLU A N 1
ATOM 1547 C CA . GLU A 1 186 ? -15.337 -6.794 19.971 1.00 89.81 186 GLU A CA 1
ATOM 1548 C C . GLU A 1 186 ? -14.083 -6.207 20.640 1.00 89.81 186 GLU A C 1
ATOM 1550 O O . GLU A 1 186 ? -13.754 -6.561 21.778 1.00 89.81 186 GLU A O 1
ATOM 1555 N N . LEU A 1 187 ? -13.396 -5.278 19.966 1.00 92.19 187 LEU A N 1
ATOM 1556 C CA . LEU A 1 187 ? -12.257 -4.528 20.493 1.00 92.19 187 LEU A CA 1
ATOM 1557 C C . LEU A 1 187 ? -12.739 -3.497 21.524 1.00 92.19 187 LEU A C 1
ATOM 1559 O O . LEU A 1 187 ? -12.977 -2.329 21.224 1.00 92.19 187 LEU A O 1
ATOM 1563 N N . LYS A 1 188 ? -12.904 -3.946 22.773 1.00 89.88 188 LYS A N 1
ATOM 1564 C CA . LYS A 1 188 ? -13.552 -3.180 23.857 1.00 89.88 188 LYS A CA 1
ATOM 1565 C C . LYS A 1 188 ? -12.883 -1.843 24.185 1.00 89.88 188 LYS A C 1
ATOM 1567 O O . LYS A 1 188 ? -13.562 -0.961 24.715 1.00 89.88 188 LYS A O 1
ATOM 1572 N N . ASN A 1 189 ? -11.588 -1.721 23.904 1.00 92.81 189 ASN A N 1
ATOM 1573 C CA . ASN A 1 189 ? -10.789 -0.528 24.175 1.00 92.81 189 ASN A CA 1
ATOM 1574 C C . ASN A 1 189 ? -10.683 0.417 22.970 1.00 92.81 189 ASN A C 1
ATOM 1576 O O . ASN A 1 189 ? -10.183 1.528 23.135 1.00 92.81 189 ASN A O 1
ATOM 1580 N N . LEU A 1 190 ? -11.199 0.027 21.797 1.00 93.38 190 LEU A N 1
ATOM 1581 C CA . LEU A 1 190 ? -11.077 0.812 20.575 1.00 93.38 190 LEU A CA 1
ATOM 1582 C C . LEU A 1 190 ? -11.882 2.111 20.695 1.00 93.38 190 LEU A C 1
ATOM 1584 O O . LEU A 1 190 ? -13.086 2.108 20.963 1.00 93.38 190 LEU A O 1
ATOM 1588 N N . ARG A 1 191 ? -11.201 3.238 20.483 1.00 89.81 191 ARG A N 1
ATOM 1589 C CA . ARG A 1 191 ? -11.753 4.598 20.573 1.00 89.81 191 ARG A CA 1
ATOM 1590 C C . ARG A 1 191 ? -11.671 5.338 19.249 1.00 89.81 191 ARG A C 1
ATOM 1592 O O . ARG A 1 191 ? -12.538 6.168 18.980 1.00 89.81 191 ARG A O 1
ATOM 1599 N N . VAL A 1 192 ? -10.658 5.056 18.437 1.00 85.81 192 VAL A N 1
ATOM 1600 C CA . VAL A 1 192 ? -10.445 5.710 17.143 1.00 85.81 192 VAL A CA 1
ATOM 1601 C C . VAL A 1 192 ? -10.420 4.656 16.048 1.00 85.81 192 VAL A C 1
ATOM 1603 O O . VAL A 1 192 ? -9.607 3.735 16.096 1.00 85.81 192 VAL A O 1
ATOM 1606 N N . LEU A 1 193 ? -11.303 4.811 15.064 1.00 91.56 193 LEU A N 1
ATOM 1607 C CA . LEU A 1 193 ? -11.385 3.941 13.897 1.00 91.56 193 LEU A CA 1
ATOM 1608 C C . LEU A 1 193 ? -11.398 4.779 12.616 1.00 91.56 193 LEU A C 1
ATOM 1610 O O . LEU A 1 193 ? -12.377 5.469 12.332 1.00 91.56 193 LEU A O 1
ATOM 1614 N N . ASP A 1 194 ? -10.327 4.714 11.833 1.00 85.00 194 ASP A N 1
ATOM 1615 C CA . ASP A 1 194 ? -10.264 5.388 10.534 1.00 85.00 194 ASP A CA 1
ATOM 1616 C C . ASP A 1 194 ? -10.537 4.404 9.396 1.00 85.00 194 ASP A C 1
ATOM 1618 O O . ASP A 1 194 ? -9.732 3.514 9.158 1.00 85.00 194 ASP A O 1
ATOM 1622 N N . LEU A 1 195 ? -11.660 4.564 8.699 1.00 89.12 195 LEU A N 1
ATOM 1623 C CA . LEU A 1 195 ? -12.071 3.769 7.537 1.00 89.12 195 LEU A CA 1
ATOM 1624 C C . LEU A 1 195 ? -12.233 4.646 6.284 1.00 89.12 195 LEU A C 1
ATOM 1626 O O . LEU A 1 195 ? -12.920 4.254 5.337 1.00 89.12 195 LEU A O 1
ATOM 1630 N N . GLY A 1 196 ? -11.639 5.842 6.258 1.00 82.19 196 GLY A N 1
ATOM 1631 C CA . GLY A 1 196 ? -11.754 6.750 5.118 1.00 82.19 196 GLY A CA 1
ATOM 1632 C C . GLY A 1 196 ? -11.221 6.138 3.816 1.00 82.19 196 GLY A C 1
ATOM 1633 O O . GLY A 1 196 ? -10.375 5.252 3.840 1.00 82.19 196 GLY A O 1
ATOM 1634 N N . ARG A 1 197 ? -11.729 6.597 2.669 1.00 79.31 197 ARG A N 1
ATOM 1635 C CA . ARG A 1 197 ? -11.389 6.144 1.309 1.00 79.31 197 ARG A CA 1
ATOM 1636 C C . ARG A 1 197 ? -11.402 4.618 1.139 1.00 79.31 197 ARG A C 1
ATOM 1638 O O . ARG A 1 197 ? -10.471 4.045 0.598 1.00 79.31 197 ARG A O 1
ATOM 1645 N N . ASN A 1 198 ? -12.460 3.957 1.597 1.00 88.50 198 ASN A N 1
ATOM 1646 C CA . ASN A 1 198 ? -12.698 2.535 1.339 1.00 88.50 198 ASN A CA 1
ATOM 1647 C C . ASN A 1 198 ? -13.876 2.346 0.360 1.00 88.50 198 ASN A C 1
ATOM 1649 O O . ASN A 1 198 ? -14.364 3.298 -0.254 1.00 88.50 198 ASN A O 1
ATOM 1653 N N . LYS A 1 199 ? -14.343 1.108 0.186 1.00 92.56 199 LYS A N 1
ATOM 1654 C CA . LYS A 1 199 ? -15.478 0.745 -0.680 1.00 92.56 199 LYS A CA 1
ATOM 1655 C C . LYS A 1 199 ? -16.733 0.391 0.127 1.00 92.56 199 LYS A C 1
ATOM 1657 O O . LYS A 1 199 ? -17.628 -0.271 -0.399 1.00 92.56 199 LYS A O 1
ATOM 1662 N N . ILE A 1 200 ? -16.832 0.864 1.372 1.00 93.12 200 ILE A N 1
ATOM 1663 C CA . ILE A 1 200 ? -17.910 0.519 2.303 1.00 93.12 200 ILE A CA 1
ATOM 1664 C C . ILE A 1 200 ? -19.239 1.098 1.824 1.00 93.12 200 ILE A C 1
ATOM 1666 O O . ILE A 1 200 ? -19.385 2.305 1.619 1.00 93.12 200 ILE A O 1
ATOM 1670 N N . ARG A 1 201 ? -20.242 0.230 1.682 1.00 90.44 201 ARG A N 1
ATOM 1671 C CA . ARG A 1 201 ? -21.590 0.622 1.227 1.00 90.44 201 ARG A CA 1
ATOM 1672 C C . ARG A 1 201 ? -22.609 0.698 2.353 1.00 90.44 201 ARG A C 1
ATOM 1674 O O . ARG A 1 201 ? -23.594 1.439 2.250 1.00 90.44 201 ARG A O 1
ATOM 1681 N N . GLU A 1 202 ? -22.386 -0.071 3.412 1.00 88.88 202 GLU A N 1
ATOM 1682 C CA . GLU A 1 202 ? -23.318 -0.228 4.521 1.00 88.88 202 GLU A CA 1
ATOM 1683 C C . GLU A 1 202 ? -22.635 -0.050 5.873 1.00 88.88 202 GLU A C 1
ATOM 1685 O O . GLU A 1 202 ? -21.476 -0.405 6.063 1.00 88.88 202 GLU A O 1
ATOM 1690 N N . ILE A 1 203 ? -23.389 0.513 6.815 1.00 86.88 203 ILE A N 1
ATOM 1691 C CA . ILE A 1 203 ? -23.004 0.602 8.221 1.00 86.88 203 ILE A CA 1
ATOM 1692 C C . ILE A 1 203 ? -23.820 -0.462 8.964 1.00 86.88 203 ILE A C 1
ATOM 1694 O O . ILE A 1 203 ? -25.057 -0.411 8.868 1.00 86.88 203 ILE A O 1
ATOM 1698 N N . PRO A 1 204 ? -23.176 -1.398 9.686 1.00 86.81 204 PRO A N 1
ATOM 1699 C CA . PRO A 1 204 ? -23.878 -2.450 10.409 1.00 86.81 204 PRO A CA 1
ATOM 1700 C C . PRO A 1 204 ? -24.676 -1.864 11.581 1.00 86.81 204 PRO A C 1
ATOM 1702 O O . PRO A 1 204 ? -24.302 -0.848 12.170 1.00 86.81 204 PRO A O 1
ATOM 1705 N N . GLU A 1 205 ? -25.787 -2.505 11.942 1.00 82.88 205 GLU A N 1
ATOM 1706 C CA . GLU A 1 205 ? -26.703 -2.026 12.991 1.00 82.88 205 GLU A CA 1
ATOM 1707 C C . GLU A 1 205 ? -26.005 -1.843 14.348 1.00 82.88 205 GLU A C 1
ATOM 1709 O O . GLU A 1 205 ? -26.253 -0.857 15.050 1.00 82.88 205 GLU A O 1
ATOM 1714 N N . ILE A 1 206 ? -25.060 -2.731 14.675 1.00 82.69 206 ILE A N 1
ATOM 1715 C CA . ILE A 1 206 ? -24.258 -2.679 15.905 1.00 82.69 206 ILE A CA 1
ATOM 1716 C C . ILE A 1 206 ? -23.454 -1.376 16.045 1.00 82.69 206 ILE A C 1
ATOM 1718 O O . ILE A 1 206 ? -23.184 -0.927 17.162 1.00 82.69 206 ILE A O 1
ATOM 1722 N N . PHE A 1 207 ? -23.159 -0.690 14.934 1.00 79.81 207 PHE A N 1
ATOM 1723 C CA . PHE A 1 207 ? -22.481 0.604 14.947 1.00 79.81 207 PHE A CA 1
ATOM 1724 C C . PHE A 1 207 ? -23.250 1.652 15.765 1.00 79.81 207 PHE A C 1
ATOM 1726 O O . PHE A 1 207 ? -22.640 2.546 16.342 1.00 79.81 207 PHE A O 1
ATOM 1733 N N . LYS A 1 208 ? -24.580 1.549 15.875 1.00 74.69 208 LYS A N 1
ATOM 1734 C CA . LYS A 1 208 ? -25.400 2.505 16.644 1.00 74.69 208 LYS A CA 1
ATOM 1735 C C . LYS A 1 208 ? -25.035 2.544 18.129 1.00 74.69 208 LYS A C 1
ATOM 1737 O O . LYS A 1 208 ? -25.178 3.593 18.750 1.00 74.69 208 LYS A O 1
ATOM 1742 N N . ASN A 1 209 ? -24.537 1.428 18.662 1.00 75.44 209 ASN A N 1
ATOM 1743 C CA . ASN A 1 209 ? -24.226 1.243 20.079 1.00 75.44 209 ASN A CA 1
ATOM 1744 C C . ASN A 1 209 ? -22.716 1.081 20.335 1.00 75.44 209 ASN A C 1
ATOM 1746 O O . ASN A 1 209 ? -22.315 0.540 21.365 1.00 75.44 209 ASN A O 1
ATOM 1750 N N . ASN A 1 210 ? -21.866 1.530 19.404 1.00 77.69 210 ASN A N 1
ATOM 1751 C CA . ASN A 1 210 ? -20.418 1.423 19.567 1.00 77.69 210 ASN A CA 1
ATOM 1752 C C . ASN A 1 210 ? -19.870 2.401 20.625 1.00 77.69 210 ASN A C 1
ATOM 1754 O O . ASN A 1 210 ? -20.449 3.458 20.886 1.00 77.69 210 ASN A O 1
ATOM 1758 N N . LYS A 1 211 ? -18.706 2.062 21.192 1.00 81.94 211 LYS A N 1
ATOM 1759 C CA . LYS A 1 211 ? -17.971 2.897 22.161 1.00 81.94 211 LYS A CA 1
ATOM 1760 C C . LYS A 1 211 ? -16.916 3.810 21.518 1.00 81.94 211 LYS A C 1
ATOM 1762 O O . LYS A 1 211 ? -16.150 4.443 22.237 1.00 81.94 211 LYS A O 1
ATOM 1767 N N . LEU A 1 212 ? -16.866 3.883 20.186 1.00 83.25 212 LEU A N 1
ATOM 1768 C CA . LEU A 1 212 ? -15.857 4.662 19.465 1.00 83.25 212 LEU A CA 1
ATOM 1769 C C . LEU A 1 212 ? -16.064 6.153 19.740 1.00 83.25 212 LEU A C 1
ATOM 1771 O O . LEU A 1 212 ? -17.187 6.648 19.666 1.00 83.25 212 LEU A O 1
ATOM 1775 N N . SER A 1 213 ? -14.991 6.884 20.005 1.00 83.06 213 SER A N 1
ATOM 1776 C CA . SER A 1 213 ? -15.007 8.343 20.150 1.00 83.06 213 SER A CA 1
ATOM 1777 C C . SER A 1 213 ? -14.882 9.042 18.798 1.00 83.06 213 SER A C 1
ATOM 1779 O O . SER A 1 213 ? -15.506 10.078 18.570 1.00 83.06 213 SER A O 1
ATOM 1781 N N . ILE A 1 214 ? -14.085 8.469 17.893 1.00 80.12 214 ILE A N 1
ATOM 1782 C CA . ILE A 1 214 ? -13.777 9.034 16.577 1.00 80.12 214 ILE A CA 1
ATOM 1783 C C . ILE A 1 214 ? -13.936 7.937 15.533 1.00 80.12 214 ILE A C 1
ATOM 1785 O O . ILE A 1 214 ? -13.356 6.859 15.672 1.00 80.12 214 ILE A O 1
ATOM 1789 N N . VAL A 1 215 ? -14.718 8.218 14.489 1.00 84.69 215 VAL A N 1
ATOM 1790 C CA . VAL A 1 215 ? -14.836 7.333 13.329 1.00 84.69 215 VAL A CA 1
ATOM 1791 C C . VAL A 1 215 ? -14.727 8.149 12.053 1.00 84.69 215 VAL A C 1
ATOM 1793 O O . VAL A 1 215 ? -15.496 9.088 11.879 1.00 84.69 215 VAL A O 1
ATOM 1796 N N . ASN A 1 216 ? -13.818 7.781 11.155 1.00 79.44 216 ASN A N 1
ATOM 1797 C CA . ASN A 1 216 ? -13.742 8.366 9.819 1.00 79.44 216 ASN A CA 1
ATOM 1798 C C . ASN A 1 216 ? -14.349 7.402 8.790 1.00 79.44 216 ASN A C 1
ATOM 1800 O O . ASN A 1 216 ? -13.948 6.246 8.722 1.00 79.44 216 ASN A O 1
ATOM 1804 N N . LEU A 1 217 ? -15.309 7.878 7.998 1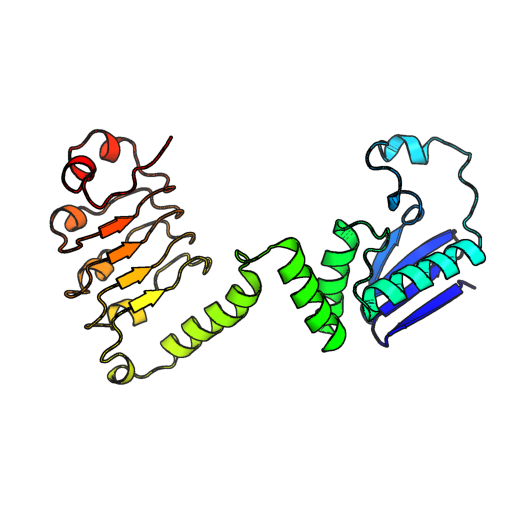.00 85.69 217 LEU A N 1
ATOM 1805 C CA . LEU A 1 217 ? -15.937 7.138 6.892 1.00 85.69 217 LEU A CA 1
ATOM 1806 C C . LEU A 1 217 ? -15.904 7.936 5.578 1.00 85.69 217 LEU A C 1
ATOM 1808 O O . LEU A 1 217 ? -16.599 7.583 4.624 1.00 85.69 217 LEU A O 1
ATOM 1812 N N . GLU A 1 218 ? -15.122 9.016 5.515 1.00 79.75 218 GLU A N 1
ATOM 1813 C CA . GLU A 1 218 ? -14.998 9.879 4.338 1.00 79.75 218 GLU A CA 1
ATOM 1814 C C . GLU A 1 218 ? -14.648 9.067 3.083 1.00 79.75 218 GLU A C 1
ATOM 1816 O O . GLU A 1 218 ? -13.929 8.080 3.169 1.00 79.75 218 GLU A O 1
ATOM 1821 N N . GLY A 1 219 ? -15.151 9.446 1.907 1.00 77.62 219 GLY A N 1
ATOM 1822 C CA . GLY A 1 219 ? -14.761 8.799 0.648 1.00 77.62 219 GLY A CA 1
ATOM 1823 C C . GLY A 1 219 ? -15.236 7.352 0.476 1.00 77.62 219 GLY A C 1
ATOM 1824 O O . GLY A 1 219 ? -14.727 6.668 -0.405 1.00 77.62 219 GLY A O 1
ATOM 1825 N N . ASN A 1 220 ? -16.195 6.884 1.284 1.00 84.38 220 ASN A N 1
ATOM 1826 C CA . ASN A 1 220 ? -16.867 5.600 1.086 1.00 84.38 220 ASN A CA 1
ATOM 1827 C C . ASN A 1 220 ? -18.182 5.761 0.301 1.00 84.38 220 ASN A C 1
ATOM 1829 O O . ASN A 1 220 ? -18.926 6.716 0.551 1.00 84.38 220 ASN A O 1
ATOM 1833 N N . PRO A 1 221 ? -18.537 4.814 -0.587 1.00 88.56 221 PRO A N 1
ATOM 1834 C CA . PRO A 1 221 ? -19.785 4.822 -1.352 1.00 88.56 221 PRO A CA 1
ATOM 1835 C C . PRO A 1 221 ? -21.005 4.392 -0.506 1.00 88.56 221 PRO A C 1
ATOM 1837 O O . PRO A 1 221 ? -21.751 3.479 -0.872 1.00 88.56 221 PRO A O 1
ATOM 1840 N N . LEU A 1 222 ? -21.226 5.047 0.638 1.00 86.69 222 LEU A N 1
ATOM 1841 C CA . LEU A 1 222 ? -22.321 4.736 1.557 1.00 86.69 222 LEU A CA 1
ATOM 1842 C C . LEU A 1 222 ? -23.692 4.967 0.907 1.00 86.69 222 LEU A C 1
ATOM 1844 O O . LEU A 1 222 ? -23.927 5.951 0.205 1.00 86.69 222 LEU A O 1
ATOM 1848 N N . ARG A 1 223 ? -24.654 4.080 1.186 1.00 84.19 223 ARG A N 1
ATOM 1849 C CA . ARG A 1 223 ? -26.035 4.247 0.702 1.00 84.19 223 ARG A CA 1
ATOM 1850 C C . ARG A 1 223 ? -26.679 5.530 1.250 1.00 84.19 223 ARG A C 1
ATOM 1852 O O . ARG A 1 223 ? -26.567 5.849 2.433 1.00 84.19 223 ARG A O 1
ATOM 1859 N N . LEU A 1 224 ? -27.482 6.198 0.413 1.00 69.75 224 LEU A N 1
ATOM 1860 C CA . LEU A 1 224 ? -28.168 7.468 0.722 1.00 69.75 224 LEU A CA 1
ATOM 1861 C C . LEU A 1 224 ? -28.970 7.466 2.039 1.00 69.75 224 LEU A C 1
ATOM 1863 O O . LEU A 1 224 ? -29.104 8.510 2.682 1.00 69.75 224 LEU A O 1
ATOM 1867 N N . LYS A 1 225 ? -29.481 6.301 2.467 1.00 76.38 225 LYS A N 1
ATOM 1868 C CA . LYS A 1 225 ? -30.236 6.147 3.723 1.00 76.38 225 LYS A CA 1
ATOM 1869 C C . LYS A 1 225 ? -29.462 6.656 4.948 1.00 76.38 225 LYS A C 1
ATOM 1871 O O . LYS A 1 225 ? -30.080 7.232 5.837 1.00 76.38 225 LYS A O 1
ATOM 1876 N N . TYR A 1 226 ? -28.133 6.539 4.957 1.00 67.75 226 TYR A N 1
ATOM 1877 C CA . TYR A 1 226 ? -27.291 6.932 6.092 1.00 67.75 226 TYR A CA 1
ATOM 1878 C C . TYR A 1 226 ? -27.066 8.448 6.204 1.00 67.75 226 TYR A C 1
ATOM 1880 O O . TYR A 1 226 ? -26.886 8.958 7.310 1.00 67.75 226 TYR A O 1
ATOM 1888 N N . PHE A 1 227 ? -27.163 9.186 5.093 1.00 61.66 227 PHE A N 1
ATOM 1889 C CA . PHE A 1 227 ? -27.019 10.649 5.070 1.00 61.66 227 PHE A CA 1
ATOM 1890 C C . PHE A 1 227 ? -28.274 11.378 5.575 1.00 61.66 227 PHE A C 1
ATOM 1892 O O . PHE A 1 227 ? -28.188 12.478 6.120 1.00 61.66 227 PHE A O 1
ATOM 1899 N N . ARG A 1 228 ? -29.457 10.768 5.410 1.00 51.41 228 ARG A N 1
ATOM 1900 C CA . ARG A 1 228 ? -30.742 11.346 5.849 1.00 51.41 228 ARG A CA 1
ATOM 1901 C C . ARG A 1 228 ? -31.028 11.113 7.330 1.00 51.41 228 ARG A C 1
ATOM 1903 O O . ARG A 1 228 ? -31.667 11.934 7.985 1.00 51.41 228 ARG A O 1
ATOM 1910 N N . THR A 1 229 ? -30.560 10.000 7.870 1.00 49.41 229 THR A N 1
ATOM 1911 C CA . THR A 1 229 ? -30.742 9.625 9.274 1.00 49.41 229 THR A CA 1
ATOM 1912 C C . THR A 1 229 ? -29.803 10.399 10.205 1.00 49.41 229 THR A C 1
ATOM 1914 O O . THR A 1 229 ? -28.649 10.644 9.867 1.00 49.41 229 THR A O 1
ATOM 1917 N N . LYS A 1 230 ? -30.246 10.699 11.437 1.00 45.94 230 LYS A N 1
ATOM 1918 C CA . LYS A 1 230 ? -29.422 11.293 12.518 1.00 45.94 230 LYS A CA 1
ATOM 1919 C C . LYS A 1 230 ? -28.152 10.483 12.885 1.00 45.94 230 LYS A C 1
ATOM 1921 O O . LYS A 1 230 ? -27.401 10.946 13.738 1.00 45.94 230 LYS A O 1
ATOM 1926 N N . TYR A 1 231 ? -27.899 9.322 12.260 1.00 49.00 231 TYR A N 1
ATOM 1927 C CA . TYR A 1 231 ? -26.758 8.432 12.527 1.00 49.00 231 TYR A CA 1
ATOM 1928 C C . TYR A 1 231 ? -25.401 9.137 12.446 1.00 49.00 231 TYR A C 1
ATOM 1930 O O . TYR A 1 231 ? -24.572 8.926 13.324 1.00 49.00 231 TYR A O 1
ATOM 1938 N N . LEU A 1 232 ? -25.203 10.025 11.467 1.00 49.81 232 LEU A N 1
ATOM 1939 C CA . LEU A 1 232 ? -23.947 10.772 11.305 1.00 49.81 232 LEU A CA 1
ATOM 1940 C C . LEU A 1 232 ? -23.981 12.174 11.938 1.00 49.81 232 LEU A C 1
ATOM 1942 O O . LEU A 1 232 ? -22.941 12.782 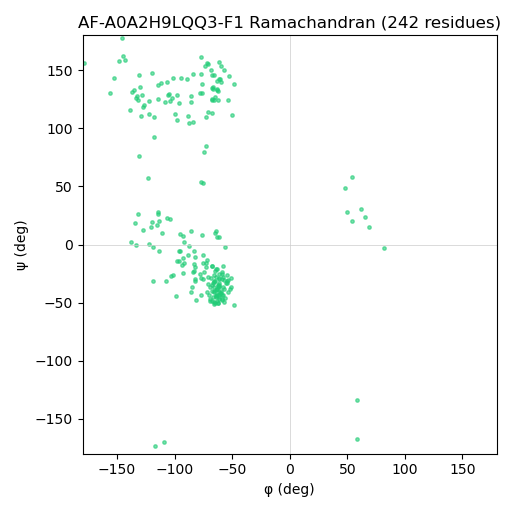12.148 1.00 49.81 232 LEU A O 1
ATOM 1946 N N . LYS A 1 233 ? -25.165 12.691 12.296 1.00 44.62 233 LYS A N 1
ATOM 1947 C CA . LYS A 1 233 ? -25.316 14.050 12.851 1.00 44.62 233 LYS A CA 1
ATOM 1948 C C . LYS A 1 233 ? -25.037 14.151 14.355 1.00 44.62 233 LYS A C 1
ATOM 1950 O O . LYS A 1 233 ? -24.819 15.249 14.843 1.00 44.62 233 LYS A O 1
ATOM 1955 N N . LYS A 1 234 ? -25.080 13.046 15.112 1.00 41.97 234 LYS A N 1
ATOM 1956 C CA . LYS A 1 234 ? -25.017 13.075 16.591 1.00 41.97 234 LYS A CA 1
ATOM 1957 C C . LYS A 1 234 ? -23.593 13.031 17.181 1.00 41.97 234 LYS A C 1
ATOM 1959 O O . LYS A 1 234 ? -23.449 13.220 18.380 1.00 41.97 234 LYS A O 1
ATOM 1964 N N . LYS A 1 235 ? -22.559 12.781 16.368 1.00 48.00 235 LYS A N 1
ATOM 1965 C CA . LYS A 1 235 ? -21.139 12.647 16.781 1.00 48.00 235 LYS A CA 1
ATOM 1966 C C . LYS A 1 235 ? -20.253 13.772 16.206 1.00 48.00 235 LYS A C 1
ATOM 1968 O O . LYS A 1 235 ? -19.075 13.585 15.930 1.00 48.00 235 LYS A O 1
ATOM 1973 N N . SER A 1 236 ? -20.856 14.935 15.960 1.00 39.66 236 SER A N 1
ATOM 1974 C CA . SER A 1 236 ? -20.370 15.983 15.053 1.00 39.66 236 SER A CA 1
ATOM 1975 C C . SER A 1 236 ? -19.208 16.855 15.544 1.00 39.66 236 SER A C 1
ATOM 1977 O O . SER A 1 236 ? -18.897 17.824 14.862 1.00 39.66 236 SER A O 1
ATOM 1979 N N . GLU A 1 237 ? -18.558 16.559 16.671 1.00 40.81 237 GLU A N 1
ATOM 1980 C CA . GLU A 1 237 ? -17.370 17.321 17.110 1.00 40.81 237 GLU A CA 1
ATOM 1981 C C . GLU A 1 237 ? -16.040 16.643 16.740 1.00 40.81 237 GLU A C 1
ATOM 1983 O O . GLU A 1 237 ? -15.004 17.300 16.719 1.00 40.81 237 GLU A O 1
ATOM 1988 N N . SER A 1 238 ? -16.055 15.362 16.352 1.00 39.97 238 SER A N 1
ATOM 1989 C CA . SER A 1 238 ? -14.863 14.618 15.903 1.00 39.97 238 SER A CA 1
ATOM 1990 C C . SER A 1 238 ? -14.983 14.028 14.489 1.00 39.97 238 SER A C 1
ATOM 1992 O O . SER A 1 238 ? -14.045 13.404 13.993 1.00 39.97 238 SER A O 1
ATOM 1994 N N . LEU A 1 239 ? -16.118 14.238 13.815 1.00 41.88 239 LEU A N 1
ATOM 1995 C CA . LEU A 1 239 ? -16.360 13.813 12.436 1.00 41.88 239 LEU A CA 1
ATOM 1996 C C . LEU A 1 239 ? -15.869 14.896 11.460 1.00 41.88 239 LEU A C 1
ATOM 1998 O O . LEU A 1 239 ? -16.544 15.908 11.272 1.00 41.88 239 LEU A O 1
ATOM 2002 N N . LYS A 1 240 ? -14.723 14.686 10.797 1.00 41.88 240 LYS A N 1
ATOM 2003 C CA . LYS A 1 240 ? -14.425 15.410 9.550 1.00 41.88 240 LYS A CA 1
ATOM 2004 C C . LYS A 1 240 ? -15.419 14.919 8.495 1.00 41.88 240 LYS A C 1
ATOM 2006 O O . LYS A 1 240 ? -15.471 13.735 8.175 1.00 41.88 240 LYS A O 1
ATOM 2011 N N . TYR A 1 241 ? -16.300 15.822 8.079 1.00 42.41 241 TYR A N 1
ATOM 2012 C CA . TYR A 1 241 ? -17.436 15.536 7.212 1.00 42.41 241 TYR A CA 1
ATOM 2013 C C . TYR A 1 241 ? -17.003 15.110 5.810 1.00 42.41 241 TYR A C 1
ATOM 2015 O O . TYR A 1 241 ? -16.064 15.660 5.244 1.00 42.41 241 TYR A O 1
ATOM 2023 N N . CYS A 1 242 ? -17.792 14.199 5.232 1.00 36.59 242 CYS A N 1
ATOM 2024 C CA . CYS A 1 242 ? -17.911 14.009 3.794 1.00 36.59 242 CYS A CA 1
ATOM 2025 C C . CYS A 1 242 ? -18.167 15.366 3.119 1.00 36.59 242 CYS A C 1
ATOM 2027 O O . CYS A 1 242 ? -19.252 15.930 3.279 1.00 36.59 242 CYS A O 1
ATOM 2029 N N . SER A 1 243 ? -17.207 15.879 2.357 1.00 28.75 243 SER A N 1
ATOM 2030 C CA . SER A 1 243 ? -17.503 16.851 1.308 1.00 28.75 243 SER A CA 1
ATOM 2031 C C . SER A 1 243 ? -17.882 16.091 0.039 1.00 28.75 243 SER A C 1
ATOM 2033 O O . SER A 1 243 ? -17.128 15.230 -0.417 1.00 28.75 243 SER A O 1
ATOM 2035 N N . LEU A 1 244 ? -19.086 16.387 -0.461 1.00 30.09 244 LEU A N 1
ATOM 2036 C CA . LEU A 1 244 ? -19.468 16.182 -1.859 1.00 30.09 244 LEU A CA 1
ATOM 2037 C C . LEU A 1 244 ? -18.536 16.976 -2.779 1.00 30.09 244 LEU A C 1
ATOM 2039 O O . LEU A 1 244 ? -18.119 18.078 -2.352 1.00 30.09 244 LEU A O 1
#